Protein AF-A0A7C3PRB1-F1 (afdb_monomer_lite)

Structure (mmCIF, N/CA/C/O backbone):
data_AF-A0A7C3PRB1-F1
#
_entry.id   AF-A0A7C3PRB1-F1
#
loop_
_atom_site.group_PDB
_atom_site.id
_atom_site.type_symbol
_atom_site.label_atom_id
_atom_site.label_alt_id
_atom_site.label_comp_id
_atom_site.label_asym_id
_atom_site.label_entity_id
_atom_site.label_seq_id
_atom_site.pdbx_PDB_ins_code
_atom_site.Cartn_x
_atom_site.Cartn_y
_atom_site.Cartn_z
_atom_site.occupancy
_atom_site.B_iso_or_equiv
_atom_site.auth_seq_id
_atom_site.auth_comp_id
_atom_site.auth_asym_id
_atom_site.auth_atom_id
_atom_site.pdbx_PDB_model_num
ATOM 1 N N . MET A 1 1 ? -50.066 14.441 21.566 1.00 40.28 1 MET A N 1
ATOM 2 C CA . MET A 1 1 ? -48.991 13.616 20.965 1.00 40.28 1 MET A CA 1
ATOM 3 C C . MET A 1 1 ? -48.566 14.248 19.639 1.00 40.28 1 MET A C 1
ATOM 5 O O . MET A 1 1 ? -49.295 14.124 18.665 1.00 40.28 1 MET A O 1
ATOM 9 N N . LYS A 1 2 ? -47.455 14.999 19.592 1.00 39.69 2 LYS A N 1
ATOM 10 C CA . LYS A 1 2 ? -46.938 15.568 18.332 1.00 39.69 2 LYS A CA 1
ATOM 11 C C . LYS A 1 2 ? -46.084 14.508 17.627 1.00 39.69 2 LYS A C 1
ATOM 13 O O . LYS A 1 2 ? -45.037 14.131 18.141 1.00 39.69 2 LYS A O 1
ATOM 18 N N . ARG A 1 3 ? -46.553 14.004 16.481 1.00 45.12 3 ARG A N 1
ATOM 19 C CA . ARG A 1 3 ? -45.755 13.171 15.570 1.00 45.12 3 ARG A CA 1
ATOM 20 C C . ARG A 1 3 ? -44.799 14.097 14.816 1.00 45.12 3 ARG A C 1
ATOM 22 O O . ARG A 1 3 ? -45.240 14.855 13.959 1.00 45.12 3 ARG A O 1
ATOM 29 N N . TYR A 1 4 ? -43.516 14.070 15.161 1.00 46.97 4 TYR A N 1
ATOM 30 C CA . TYR A 1 4 ? -42.488 14.751 14.378 1.00 46.97 4 TYR A CA 1
ATOM 31 C C . TYR A 1 4 ? -42.279 13.965 13.077 1.00 46.97 4 TYR A C 1
ATOM 33 O O . TYR A 1 4 ? -41.647 12.911 13.086 1.00 46.97 4 TYR A O 1
ATOM 41 N N . LEU A 1 5 ? -42.852 14.442 11.966 1.00 49.31 5 LEU A N 1
ATOM 42 C CA . LEU A 1 5 ? -42.431 13.993 10.640 1.00 49.31 5 LEU A CA 1
ATOM 43 C C . LEU A 1 5 ? -41.009 14.512 10.410 1.00 49.31 5 LEU A C 1
ATOM 45 O O . LEU A 1 5 ? -40.784 15.722 10.387 1.00 49.31 5 LEU A O 1
ATOM 49 N N . LEU A 1 6 ? -40.055 13.596 10.248 1.00 50.78 6 LEU A N 1
ATOM 50 C CA . LEU A 1 6 ? -38.729 13.936 9.745 1.00 50.78 6 LEU A CA 1
ATOM 51 C C . LEU A 1 6 ? -38.877 14.595 8.362 1.00 50.78 6 LEU A C 1
ATOM 53 O O . LEU A 1 6 ? -39.579 14.045 7.509 1.00 50.78 6 LEU A O 1
ATOM 57 N N . PRO A 1 7 ? -38.248 15.760 8.122 1.00 61.69 7 PRO A N 1
ATOM 58 C CA . PRO A 1 7 ? -38.389 16.460 6.855 1.00 61.69 7 PRO A CA 1
ATOM 59 C C . PRO A 1 7 ? -37.840 15.596 5.703 1.00 61.69 7 PRO A C 1
ATOM 61 O O . PRO A 1 7 ? -36.823 14.919 5.873 1.00 61.69 7 PRO A O 1
ATOM 64 N N . PRO A 1 8 ? -38.476 15.619 4.518 1.00 59.56 8 PRO A N 1
ATOM 65 C CA . PRO A 1 8 ? -38.170 14.712 3.404 1.00 59.56 8 PRO A CA 1
ATOM 66 C C . PRO A 1 8 ? -36.710 14.784 2.930 1.00 59.56 8 PRO A C 1
ATOM 68 O O . PRO A 1 8 ? -36.159 13.788 2.467 1.00 59.56 8 PRO A O 1
ATOM 71 N N . LEU A 1 9 ? -36.045 15.926 3.129 1.00 50.38 9 LEU A N 1
ATOM 72 C CA . LEU A 1 9 ? -34.623 16.113 2.831 1.00 50.38 9 LEU A CA 1
ATOM 73 C C . LEU A 1 9 ? -33.708 15.272 3.743 1.00 50.38 9 LEU A C 1
ATOM 75 O O . LEU A 1 9 ? -32.716 14.712 3.290 1.00 50.38 9 LEU A O 1
ATOM 79 N N . LEU A 1 10 ? -34.072 15.135 5.021 1.00 46.84 10 LEU A N 1
ATOM 80 C CA . LEU A 1 10 ? -33.356 14.307 5.997 1.00 46.84 10 LEU A CA 1
ATOM 81 C C . LEU A 1 10 ? -33.525 12.818 5.671 1.00 46.84 10 LEU A C 1
ATOM 83 O O . LEU A 1 10 ? -32.562 12.060 5.756 1.00 46.84 10 LEU A O 1
ATOM 87 N N . LEU A 1 11 ? -34.718 12.417 5.218 1.00 50.91 11 LEU A N 1
ATOM 88 C CA . LEU A 1 11 ? -34.980 11.058 4.741 1.00 50.91 11 LEU A CA 1
ATOM 89 C C . LEU A 1 11 ? -34.159 10.723 3.485 1.00 50.91 11 LEU A C 1
ATOM 91 O O . LEU A 1 11 ? -33.555 9.656 3.423 1.00 50.91 11 LEU A O 1
ATOM 95 N N . ALA A 1 12 ? -34.091 11.640 2.514 1.00 42.44 12 ALA A N 1
ATOM 96 C CA . ALA A 1 12 ? -33.312 11.457 1.289 1.00 42.44 12 ALA A CA 1
ATOM 97 C C . ALA A 1 12 ? -31.801 11.357 1.567 1.00 42.44 12 ALA A C 1
ATOM 99 O O . ALA A 1 12 ? -31.132 10.476 1.027 1.00 42.44 12 ALA A O 1
ATOM 100 N N . CYS A 1 13 ? -31.270 12.197 2.463 1.00 41.34 13 CYS A N 1
ATOM 101 C CA . CYS A 1 13 ? -29.871 12.128 2.891 1.00 41.34 13 CYS A CA 1
ATOM 102 C C . CYS A 1 13 ? -29.546 10.812 3.613 1.00 41.34 13 CYS A C 1
ATOM 104 O O . CYS A 1 13 ? -28.516 10.201 3.330 1.00 41.34 13 CYS A O 1
ATOM 106 N N . LEU A 1 14 ? -30.424 10.344 4.506 1.00 47.19 14 LEU A N 1
ATOM 107 C CA . LEU A 1 14 ? -30.261 9.056 5.190 1.00 47.19 14 LEU A CA 1
ATOM 108 C C . LEU A 1 14 ? -30.323 7.878 4.209 1.00 47.19 14 LEU A C 1
ATOM 110 O O . LEU A 1 14 ? -29.549 6.932 4.339 1.00 47.19 14 LEU A O 1
ATOM 114 N N . TYR A 1 15 ? -31.193 7.952 3.201 1.00 46.62 15 TYR A N 1
ATOM 115 C CA . TYR A 1 15 ? -31.330 6.916 2.179 1.00 46.62 15 TYR A CA 1
ATOM 116 C C . TYR A 1 15 ? -30.103 6.848 1.257 1.00 46.62 15 TYR A C 1
ATOM 118 O O . TYR A 1 15 ? -29.556 5.769 1.035 1.00 46.62 15 TYR A O 1
ATOM 126 N N . ALA A 1 16 ? -29.602 7.996 0.792 1.00 51.28 16 ALA A N 1
ATOM 127 C CA . ALA A 1 16 ? -28.380 8.073 -0.010 1.00 51.28 16 ALA A CA 1
ATOM 128 C C . ALA A 1 16 ? -27.135 7.631 0.782 1.00 51.28 16 ALA A C 1
ATOM 130 O O . ALA A 1 16 ? -26.272 6.929 0.251 1.00 51.28 16 ALA A O 1
ATOM 131 N N . TYR A 1 17 ? -27.054 7.996 2.068 1.00 55.59 17 TYR A N 1
ATOM 132 C CA . TYR A 1 17 ? -26.003 7.516 2.964 1.00 55.59 17 TYR A CA 1
ATOM 133 C C . TYR A 1 17 ? -26.077 5.993 3.141 1.00 55.59 17 TYR A C 1
ATOM 135 O O . TYR A 1 17 ? -25.052 5.329 2.997 1.00 55.59 17 TYR A O 1
ATOM 143 N N . SER A 1 18 ? -27.280 5.437 3.343 1.00 57.75 18 SER A N 1
ATOM 144 C CA . SER A 1 18 ? -27.504 3.989 3.457 1.00 57.75 18 SER A CA 1
ATOM 145 C C . SER A 1 18 ? -27.070 3.236 2.198 1.00 57.75 18 SER A C 1
ATOM 147 O O . SER A 1 18 ? -26.293 2.292 2.298 1.00 57.75 18 SER A O 1
ATOM 149 N N . GLN A 1 19 ? -27.477 3.683 1.004 1.00 57.31 19 GLN A N 1
ATOM 150 C CA . GLN A 1 19 ? -27.083 3.034 -0.256 1.00 57.31 19 GLN A CA 1
ATOM 151 C C . GLN A 1 19 ? -25.563 3.030 -0.459 1.00 57.31 19 GLN A C 1
ATOM 153 O O . GLN A 1 19 ? -24.977 2.034 -0.891 1.00 57.31 19 GLN A O 1
ATOM 158 N N . LYS A 1 20 ? -24.899 4.136 -0.106 1.00 75.31 20 LYS A N 1
ATOM 159 C CA . LYS A 1 20 ? -23.439 4.232 -0.158 1.00 75.31 20 LYS A CA 1
ATOM 160 C C . LYS A 1 20 ? -22.778 3.280 0.840 1.00 75.31 20 LYS A C 1
ATOM 162 O O . LYS A 1 20 ? -21.789 2.640 0.489 1.00 75.31 20 LYS A O 1
ATOM 167 N N . THR A 1 21 ? -23.305 3.163 2.061 1.00 78.38 21 THR A N 1
ATOM 168 C CA . THR A 1 21 ? -22.784 2.209 3.049 1.00 78.38 21 THR A CA 1
ATOM 169 C C . THR A 1 21 ? -23.017 0.764 2.633 1.00 78.38 21 THR A C 1
ATOM 171 O O . THR A 1 21 ? -22.104 -0.039 2.777 1.00 78.38 21 THR A O 1
ATOM 174 N N . ASP A 1 22 ? -24.164 0.439 2.040 1.00 82.62 22 ASP A N 1
ATOM 175 C CA . ASP A 1 22 ? -24.470 -0.916 1.575 1.00 82.62 22 ASP A CA 1
ATOM 176 C C . ASP A 1 22 ? -23.509 -1.336 0.449 1.00 82.62 22 ASP A C 1
ATOM 178 O O . ASP A 1 22 ? -22.968 -2.443 0.459 1.00 82.62 22 ASP A O 1
ATOM 182 N N . SER A 1 23 ? -23.187 -0.411 -0.465 1.00 87.31 23 SER A N 1
ATOM 183 C CA . SER A 1 23 ? -22.157 -0.616 -1.492 1.00 87.31 23 SER A CA 1
ATOM 184 C C . SER A 1 23 ? -20.758 -0.827 -0.896 1.00 87.31 23 SER A C 1
ATOM 186 O O . SER A 1 23 ? -20.009 -1.689 -1.364 1.00 87.31 23 SER A O 1
ATOM 188 N N . LEU A 1 24 ? -20.399 -0.084 0.158 1.00 87.12 24 LEU A N 1
ATOM 189 C CA . LEU A 1 24 ? -19.118 -0.254 0.852 1.00 87.12 24 LEU A CA 1
ATOM 190 C C . LEU A 1 24 ? -19.042 -1.595 1.583 1.00 87.12 24 LEU A C 1
ATOM 192 O O . LEU A 1 24 ? -18.039 -2.291 1.439 1.00 87.12 24 LEU A O 1
ATOM 196 N N . ILE A 1 25 ? -20.091 -1.977 2.313 1.00 92.06 25 ILE A N 1
ATOM 197 C CA . ILE A 1 25 ? -20.176 -3.274 2.993 1.00 92.06 25 ILE A CA 1
ATOM 198 C C . ILE A 1 25 ? -19.978 -4.388 1.969 1.00 92.06 25 ILE A C 1
ATOM 200 O O . ILE A 1 25 ? -19.060 -5.186 2.123 1.00 92.06 25 ILE A O 1
ATOM 204 N N . ALA A 1 26 ? -20.744 -4.388 0.873 1.00 91.94 26 ALA A N 1
ATOM 205 C CA . ALA A 1 26 ? -20.615 -5.397 -0.176 1.00 91.94 26 ALA A CA 1
ATOM 206 C C . ALA A 1 26 ? -19.194 -5.445 -0.767 1.00 91.94 26 ALA A C 1
ATOM 208 O O . ALA A 1 26 ? -18.594 -6.516 -0.875 1.00 91.94 26 ALA A O 1
ATOM 209 N N . HIS A 1 27 ? -18.616 -4.286 -1.099 1.00 92.12 27 HIS A N 1
ATOM 210 C CA . HIS A 1 27 ? -17.262 -4.202 -1.650 1.00 92.12 27 HIS A CA 1
ATOM 211 C C . HIS A 1 27 ? -16.200 -4.779 -0.704 1.00 92.12 27 HIS A C 1
ATOM 213 O O . HIS A 1 27 ? -15.299 -5.501 -1.142 1.00 92.12 27 HIS A O 1
ATOM 219 N N . TYR A 1 28 ? -16.269 -4.439 0.584 1.00 91.38 28 TYR A N 1
ATOM 220 C CA . TYR A 1 28 ? -15.275 -4.864 1.563 1.00 91.38 28 TYR A CA 1
ATOM 221 C C . TYR A 1 28 ? -15.485 -6.301 2.038 1.00 91.38 28 TYR A C 1
ATOM 223 O O . TYR A 1 28 ? -14.487 -6.987 2.250 1.00 91.38 28 TYR A O 1
ATOM 231 N N . SER A 1 29 ? -16.722 -6.795 2.090 1.00 93.06 29 SER A N 1
ATOM 232 C CA . SER A 1 29 ? -17.014 -8.212 2.333 1.00 93.06 29 SER A CA 1
ATOM 233 C C . SER A 1 29 ? -16.429 -9.101 1.236 1.00 93.06 29 SER A C 1
ATOM 235 O O . SER A 1 29 ? -15.700 -10.038 1.549 1.00 93.06 29 SER A O 1
ATOM 237 N N . LEU A 1 30 ? -16.604 -8.742 -0.044 1.00 93.50 30 LEU A N 1
ATOM 238 C CA . LEU A 1 30 ? -15.998 -9.477 -1.166 1.00 93.50 30 LEU A CA 1
ATOM 239 C C . LEU A 1 30 ? -14.463 -9.497 -1.100 1.00 93.50 30 LEU A C 1
ATOM 241 O O . LEU A 1 30 ? -13.816 -10.495 -1.421 1.00 93.50 30 LEU A O 1
ATOM 245 N N . LYS A 1 31 ? -13.844 -8.386 -0.684 1.00 91.50 31 LYS A N 1
ATOM 246 C CA . LYS A 1 31 ? -12.389 -8.333 -0.487 1.00 91.50 31 LYS A CA 1
ATOM 247 C C . LYS A 1 31 ? -11.938 -9.174 0.701 1.00 91.50 31 LYS A C 1
ATOM 249 O O . LYS A 1 31 ? -10.909 -9.837 0.589 1.00 91.50 31 LYS A O 1
ATOM 254 N N . ALA A 1 32 ? -12.677 -9.147 1.807 1.00 91.88 32 ALA A N 1
ATOM 255 C CA . ALA A 1 32 ? -12.386 -9.980 2.963 1.00 91.88 32 ALA A CA 1
ATOM 256 C C . ALA A 1 32 ? -12.451 -11.462 2.574 1.00 91.88 32 ALA A C 1
ATOM 258 O O . ALA A 1 32 ? -11.482 -12.175 2.804 1.00 91.88 32 ALA A O 1
ATOM 259 N N . GLU A 1 33 ? -13.501 -11.894 1.877 1.00 92.75 33 GLU A N 1
ATOM 260 C CA . GLU A 1 33 ? -13.627 -13.261 1.353 1.00 92.75 33 GLU A CA 1
ATOM 261 C C . GLU A 1 33 ? -12.453 -13.662 0.458 1.00 92.75 33 GLU A C 1
ATOM 263 O O . GLU A 1 33 ? -11.858 -14.723 0.623 1.00 92.75 33 GLU A O 1
ATOM 268 N N . LYS A 1 34 ? -12.061 -12.790 -0.474 1.00 93.62 34 LYS A N 1
ATOM 269 C CA . LYS A 1 34 ? -10.981 -13.096 -1.416 1.00 93.62 34 LYS A CA 1
ATOM 270 C C . LYS A 1 34 ? -9.603 -13.170 -0.746 1.00 93.62 34 LYS A C 1
ATOM 272 O O . LYS A 1 34 ? -8.791 -14.046 -1.070 1.00 93.62 34 LYS A O 1
ATOM 277 N N . TYR A 1 35 ? -9.303 -12.225 0.144 1.00 90.88 35 TYR A N 1
ATOM 278 C CA . TYR A 1 35 ? -7.934 -11.977 0.604 1.00 90.88 35 TYR A CA 1
ATOM 279 C C . TYR A 1 35 ? -7.682 -12.339 2.071 1.00 90.88 35 TYR A C 1
ATOM 281 O O . TYR A 1 35 ? -6.579 -12.783 2.374 1.00 90.88 35 TYR A O 1
ATOM 289 N N . LEU A 1 36 ? -8.670 -12.181 2.955 1.00 88.81 36 LEU A N 1
ATOM 290 C CA . LEU A 1 36 ? -8.518 -12.343 4.406 1.00 88.81 36 LEU A CA 1
ATOM 291 C C . LEU A 1 36 ? -9.063 -13.687 4.913 1.00 88.81 36 LEU A C 1
ATOM 293 O O . LEU A 1 36 ? -8.401 -14.371 5.688 1.00 88.81 36 LEU A O 1
ATOM 297 N N . VAL A 1 37 ? -10.254 -14.084 4.467 1.00 93.12 37 VAL A N 1
ATOM 298 C CA . VAL A 1 37 ? -10.952 -15.284 4.937 1.00 93.12 37 VAL A CA 1
ATOM 299 C C . VAL A 1 37 ? -10.412 -16.501 4.192 1.00 93.12 37 VAL A C 1
ATOM 301 O O . VAL A 1 37 ? -10.815 -16.806 3.073 1.00 93.12 37 VAL A O 1
ATOM 304 N N . LYS A 1 38 ? -9.459 -17.197 4.814 1.00 91.38 38 LYS A N 1
ATOM 305 C CA . LYS A 1 38 ? -8.978 -18.511 4.348 1.00 91.38 38 LYS A CA 1
ATOM 306 C C . LYS A 1 38 ? -9.662 -19.677 5.057 1.00 91.38 38 LYS A C 1
ATOM 308 O O . LYS A 1 38 ? -9.660 -20.783 4.533 1.00 91.38 38 LYS A O 1
ATOM 313 N N . ASP A 1 39 ? -10.281 -19.397 6.201 1.00 94.56 39 ASP A N 1
ATOM 314 C CA . ASP A 1 39 ? -11.080 -20.325 6.992 1.00 94.56 39 ASP A CA 1
ATOM 315 C C . ASP A 1 39 ? -12.311 -19.597 7.557 1.00 94.56 39 ASP A C 1
ATOM 317 O O . ASP A 1 39 ? -12.268 -18.385 7.789 1.00 94.56 39 ASP A O 1
ATOM 321 N N . LYS A 1 40 ? -13.414 -20.321 7.787 1.00 92.12 40 LYS A N 1
ATOM 322 C CA . LYS A 1 40 ? -14.663 -19.731 8.296 1.00 92.12 40 LYS A CA 1
ATOM 323 C C . LYS A 1 40 ? -14.521 -19.153 9.708 1.00 92.12 40 LYS A C 1
ATOM 325 O O . LYS A 1 40 ? -15.203 -18.181 10.014 1.00 92.12 40 LYS A O 1
ATOM 330 N N . SER A 1 41 ? -13.622 -19.686 10.533 1.00 92.88 41 SER A N 1
ATOM 331 C CA . SER A 1 41 ? -13.341 -19.165 11.880 1.00 92.88 41 SER A CA 1
ATOM 332 C C . SER A 1 41 ? -12.829 -17.722 11.879 1.00 92.88 41 SER A C 1
ATOM 334 O O . SER A 1 41 ? -12.992 -17.009 12.863 1.00 92.88 41 SER A O 1
ATOM 336 N N . VAL A 1 42 ? -12.273 -17.232 10.762 1.00 91.81 42 VAL A N 1
ATOM 337 C CA . VAL A 1 42 ? -11.798 -15.843 10.653 1.00 91.81 42 VAL A CA 1
ATOM 338 C C . VAL A 1 42 ? -12.949 -14.844 10.825 1.00 91.81 42 VAL A C 1
ATOM 340 O O . VAL A 1 42 ? -12.734 -13.755 11.358 1.00 91.81 42 VAL A O 1
ATOM 343 N N . TYR A 1 43 ? -14.184 -15.210 10.460 1.00 94.12 43 TYR A N 1
ATOM 344 C CA . TYR A 1 43 ? -15.353 -14.357 10.694 1.00 94.12 43 TYR A CA 1
ATOM 345 C C . TYR A 1 43 ? -15.609 -14.086 12.178 1.00 94.12 43 TYR A C 1
ATOM 347 O O . TYR A 1 43 ? -16.258 -13.093 12.492 1.00 94.12 43 TYR A O 1
ATOM 355 N N . ASP A 1 44 ? -15.074 -14.878 13.106 1.00 95.00 44 ASP A N 1
ATOM 356 C CA . ASP A 1 44 ? -15.235 -14.633 14.542 1.00 95.00 44 ASP A CA 1
ATOM 357 C C . ASP A 1 44 ? -14.372 -13.465 15.054 1.00 95.00 44 ASP A C 1
ATOM 359 O O . ASP A 1 44 ? -14.554 -13.005 16.182 1.00 95.00 44 ASP A O 1
ATOM 363 N N . TYR A 1 45 ? -13.479 -12.934 14.214 1.00 92.75 45 TYR A N 1
ATOM 364 C CA . TYR A 1 45 ? -12.502 -11.903 14.576 1.00 92.75 45 TYR A CA 1
ATOM 365 C C . TYR A 1 45 ? -12.751 -10.547 13.916 1.00 92.75 45 TYR A C 1
ATOM 367 O O . TYR A 1 45 ? -12.061 -9.579 14.228 1.00 92.75 45 TYR A O 1
ATOM 375 N N . PHE A 1 46 ? -13.734 -10.420 13.024 1.00 93.88 46 PHE A N 1
ATOM 376 C CA . PHE A 1 46 ? -14.065 -9.128 12.425 1.00 93.88 46 PHE A CA 1
ATOM 377 C C . PHE A 1 46 ? -15.553 -8.996 12.103 1.00 93.88 46 PHE A C 1
ATOM 379 O O . PHE A 1 46 ? -16.286 -9.982 12.039 1.00 93.88 46 PHE A O 1
ATOM 386 N N . ASP A 1 47 ? -16.008 -7.763 11.920 1.00 93.50 47 ASP A N 1
ATOM 387 C CA . ASP A 1 47 ? -17.347 -7.444 11.431 1.00 93.50 47 ASP A CA 1
ATOM 388 C C . ASP A 1 47 ? -17.280 -6.302 10.413 1.00 93.50 47 ASP A C 1
ATOM 390 O O . ASP A 1 47 ? -16.483 -5.372 10.559 1.00 93.50 47 ASP A O 1
ATOM 394 N N . ILE A 1 48 ? -18.106 -6.380 9.370 1.00 93.44 48 ILE A N 1
ATOM 395 C CA . ILE A 1 48 ? -18.247 -5.335 8.351 1.00 93.44 48 ILE A CA 1
ATOM 396 C C . ILE A 1 48 ? -19.712 -4.916 8.348 1.00 93.44 48 ILE A C 1
ATOM 398 O O . ILE A 1 48 ? -20.559 -5.554 7.727 1.00 93.44 48 ILE A O 1
ATOM 402 N N . GLY A 1 49 ? -20.001 -3.832 9.062 1.00 88.50 49 GLY A N 1
ATOM 403 C CA . GLY A 1 49 ? -21.361 -3.397 9.345 1.00 88.50 49 GLY A CA 1
ATOM 404 C C . GLY A 1 49 ? -21.665 -1.985 8.858 1.00 88.50 49 GLY A C 1
ATOM 405 O O . GLY A 1 49 ? -20.852 -1.299 8.238 1.00 88.50 49 GLY A O 1
ATOM 406 N N . LYS A 1 50 ? -22.862 -1.498 9.199 1.00 86.19 50 LYS A N 1
ATOM 407 C CA . LYS A 1 50 ? -23.357 -0.170 8.785 1.00 86.19 50 LYS A CA 1
ATOM 408 C C . LYS A 1 50 ? -22.479 0.994 9.225 1.00 86.19 50 LYS A C 1
ATOM 410 O O . LYS A 1 50 ? -22.447 2.016 8.551 1.00 86.19 50 LYS A O 1
ATOM 415 N N . LEU A 1 51 ? -21.769 0.847 10.340 1.00 80.31 51 LEU A N 1
ATOM 416 C CA . LEU A 1 51 ? -20.930 1.913 10.883 1.00 80.31 51 LEU A CA 1
ATOM 417 C C . LEU A 1 51 ? -19.476 1.842 10.398 1.00 80.31 51 LEU A C 1
ATOM 419 O O . LEU A 1 51 ? -18.778 2.855 10.452 1.00 80.31 51 LEU A O 1
ATOM 423 N N . GLY A 1 52 ? -19.006 0.680 9.937 1.00 84.56 52 GLY A N 1
ATOM 424 C CA . GLY A 1 52 ? -17.606 0.487 9.576 1.00 84.56 52 GLY A CA 1
ATOM 425 C C . GLY A 1 52 ? -17.130 -0.958 9.674 1.00 84.56 52 GLY A C 1
ATOM 426 O O . GLY A 1 52 ? -17.927 -1.890 9.761 1.00 84.56 52 GLY A O 1
ATOM 427 N N . ILE A 1 53 ? -15.808 -1.111 9.707 1.00 88.75 53 ILE A N 1
ATOM 428 C CA . ILE A 1 53 ? -15.106 -2.384 9.882 1.00 88.75 53 ILE A CA 1
ATOM 429 C C . ILE A 1 53 ? -14.581 -2.459 11.314 1.00 88.75 53 ILE A C 1
ATOM 431 O O . ILE A 1 53 ? -13.863 -1.560 11.755 1.00 88.75 53 ILE A O 1
ATOM 435 N N . ARG A 1 54 ? -14.911 -3.529 12.031 1.00 87.94 54 ARG A N 1
ATOM 436 C CA . ARG A 1 54 ? -14.410 -3.822 13.379 1.00 87.94 54 ARG A CA 1
ATOM 437 C C . ARG A 1 54 ? -13.522 -5.049 13.345 1.00 87.94 54 ARG A C 1
ATOM 439 O O . ARG A 1 54 ? -13.826 -5.995 12.626 1.00 87.94 54 ARG A O 1
ATOM 446 N N . MET A 1 55 ? -12.463 -5.037 14.140 1.00 85.62 55 MET A N 1
ATOM 447 C CA . MET A 1 55 ? -11.642 -6.211 14.420 1.00 85.62 55 MET A CA 1
ATOM 448 C C . MET A 1 55 ? -11.630 -6.467 15.922 1.00 85.62 55 MET A C 1
ATOM 450 O O . MET A 1 55 ? -11.717 -5.534 16.727 1.00 85.62 55 MET A O 1
ATOM 454 N N . TYR A 1 56 ? -11.557 -7.738 16.286 1.00 86.19 56 TYR A N 1
ATOM 455 C CA . TYR A 1 56 ? -11.658 -8.222 17.650 1.00 86.19 56 TYR A CA 1
ATOM 456 C C . TYR A 1 56 ? -10.474 -9.136 17.943 1.00 86.19 56 TYR A C 1
ATOM 458 O O . TYR A 1 56 ? -10.187 -10.046 17.171 1.00 86.19 56 TYR A O 1
ATOM 466 N N . ALA A 1 57 ? -9.867 -8.964 19.117 1.00 83.94 57 ALA A N 1
ATOM 467 C CA . ALA A 1 57 ? -8.750 -9.798 19.559 1.00 83.94 57 ALA A CA 1
ATOM 468 C C . ALA A 1 57 ? -9.137 -11.280 19.754 1.00 83.94 57 ALA A C 1
ATOM 470 O O . ALA A 1 57 ? -8.281 -12.162 19.781 1.00 83.94 57 ALA A O 1
ATOM 471 N N . SER A 1 58 ? -10.430 -11.568 19.956 1.00 89.50 58 SER A N 1
ATOM 472 C CA . SER A 1 58 ? -10.949 -12.926 20.140 1.00 89.50 58 SER A CA 1
ATOM 473 C C . SER A 1 58 ? -12.454 -13.025 19.843 1.00 89.50 58 SER A C 1
ATOM 475 O O . SER A 1 58 ? -13.159 -12.012 19.938 1.00 89.50 58 SER A O 1
ATOM 477 N N . PRO A 1 59 ? -12.988 -14.241 19.612 1.00 93.69 59 PRO A N 1
ATOM 478 C CA . PRO A 1 59 ? -14.430 -14.471 19.476 1.00 93.69 59 PRO A CA 1
ATOM 479 C C . PRO A 1 59 ? -15.224 -14.019 20.712 1.00 93.69 59 PRO A C 1
ATOM 481 O O . PRO A 1 59 ? -16.319 -13.468 20.602 1.00 93.69 59 PRO A O 1
ATOM 484 N N . ALA A 1 60 ? -14.648 -14.177 21.909 1.00 92.81 60 ALA A N 1
ATOM 485 C CA . ALA A 1 60 ? -15.257 -13.715 23.156 1.00 92.81 60 ALA A CA 1
ATOM 486 C C . ALA A 1 60 ? -15.346 -12.180 23.233 1.00 92.81 60 ALA A C 1
ATOM 488 O O . ALA A 1 60 ? -16.315 -11.646 23.777 1.00 92.81 60 ALA A O 1
ATOM 489 N N . ALA A 1 61 ? -14.360 -11.465 22.681 1.00 83.38 61 ALA A N 1
ATOM 490 C CA . ALA A 1 61 ? -14.402 -10.008 22.567 1.00 83.38 61 ALA A CA 1
ATOM 491 C C . ALA A 1 61 ? -15.467 -9.561 21.554 1.00 83.38 61 ALA A C 1
ATOM 493 O O . ALA A 1 61 ? -16.204 -8.614 21.832 1.00 83.38 61 ALA A O 1
ATOM 494 N N . LYS A 1 62 ? -15.620 -10.289 20.439 1.00 90.56 62 LYS A N 1
ATOM 495 C CA . LYS A 1 62 ? -16.686 -10.056 19.455 1.00 90.56 62 LYS A CA 1
ATOM 496 C C . LYS A 1 62 ? -18.080 -10.241 20.048 1.00 90.56 62 LYS A C 1
ATOM 498 O O . LYS A 1 62 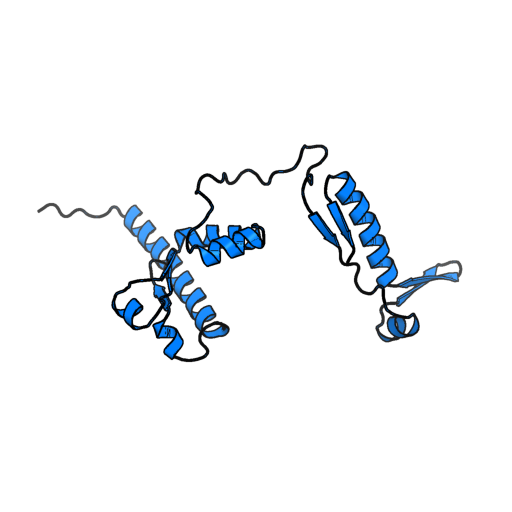? -18.935 -9.383 19.853 1.00 90.56 62 LYS A O 1
ATOM 503 N N . ALA A 1 63 ? -18.296 -11.291 20.839 1.00 92.44 63 ALA A N 1
ATOM 504 C CA . ALA A 1 63 ? -19.573 -11.527 21.520 1.00 92.44 63 ALA A CA 1
ATOM 505 C C . ALA A 1 63 ? -19.980 -10.381 22.470 1.00 92.44 63 ALA A C 1
ATOM 507 O O . ALA A 1 63 ? -21.163 -10.189 22.735 1.00 92.44 63 ALA A O 1
ATOM 508 N N . LYS A 1 64 ? -19.006 -9.606 22.966 1.00 90.12 64 LYS A N 1
ATOM 509 C CA . LYS A 1 64 ? -19.209 -8.430 23.828 1.00 90.12 64 LYS A CA 1
ATOM 510 C C . LYS A 1 64 ? -19.163 -7.095 23.064 1.00 90.12 64 LYS A C 1
ATOM 512 O O . LYS A 1 64 ? -19.169 -6.048 23.700 1.00 90.12 64 LYS A O 1
ATOM 517 N N . ASP A 1 65 ? -19.054 -7.133 21.733 1.00 83.62 65 ASP A N 1
ATOM 518 C CA . ASP A 1 65 ? -18.778 -5.994 20.838 1.00 83.62 65 ASP A CA 1
ATOM 519 C C . ASP A 1 65 ? -17.585 -5.119 21.281 1.00 83.62 65 ASP A C 1
ATOM 521 O O . ASP A 1 65 ? -17.526 -3.914 21.043 1.00 83.62 65 ASP A O 1
ATOM 525 N N . SER A 1 66 ? -16.598 -5.741 21.928 1.00 83.06 66 SER A N 1
ATOM 526 C CA . SER A 1 66 ? -15.394 -5.080 22.428 1.00 83.06 66 SER A CA 1
ATOM 527 C C . SER A 1 66 ? -14.300 -5.109 21.362 1.00 83.06 66 SER A C 1
ATOM 529 O O . SER A 1 66 ? -13.359 -5.900 21.445 1.00 83.06 66 SER A O 1
ATOM 531 N N . ALA A 1 67 ? -14.445 -4.277 20.332 1.00 78.25 67 ALA A N 1
ATOM 532 C CA . ALA A 1 67 ? -13.489 -4.205 19.230 1.00 78.25 67 ALA A CA 1
ATOM 533 C C . ALA A 1 67 ? -12.128 -3.647 19.686 1.00 78.25 67 ALA A C 1
ATOM 535 O O . ALA A 1 67 ? -12.067 -2.610 20.346 1.00 78.25 67 ALA A O 1
ATOM 536 N N . GLU A 1 68 ? -11.036 -4.306 19.293 1.00 74.94 68 GLU A N 1
ATOM 537 C CA . GLU A 1 68 ? -9.675 -3.773 19.480 1.00 74.94 68 GLU A CA 1
ATOM 538 C C . GLU A 1 68 ? -9.366 -2.672 18.460 1.00 74.94 68 GLU A C 1
ATOM 540 O O . GLU A 1 68 ? -8.582 -1.761 18.719 1.00 74.94 68 GLU A O 1
ATOM 545 N N . PHE A 1 69 ? -10.028 -2.735 17.305 1.00 79.38 69 PHE A N 1
ATOM 546 C CA . PHE A 1 69 ? -9.876 -1.773 16.232 1.00 79.38 69 PHE A CA 1
ATOM 547 C C . PHE A 1 69 ? -11.219 -1.507 15.563 1.00 79.38 69 PHE A C 1
ATOM 549 O O . PHE A 1 69 ? -11.970 -2.433 15.249 1.00 79.38 69 PHE A O 1
ATOM 556 N N . PHE A 1 70 ? -11.515 -0.232 15.311 1.00 83.12 70 PHE A N 1
ATOM 557 C CA . PHE A 1 70 ? -12.741 0.177 14.638 1.00 83.12 70 PHE A CA 1
ATOM 558 C C . PHE A 1 70 ? -12.478 1.272 13.602 1.00 83.12 70 PHE A C 1
ATOM 560 O O . PHE A 1 70 ? -12.140 2.411 13.925 1.00 83.12 70 PHE A O 1
ATOM 567 N N . MET A 1 71 ? -12.692 0.924 12.336 1.00 81.06 71 MET A N 1
ATOM 568 C CA . MET A 1 71 ? -12.593 1.809 11.185 1.00 81.06 71 MET A CA 1
ATOM 569 C C . MET A 1 71 ? -13.987 2.218 10.723 1.00 81.06 71 MET A C 1
ATOM 571 O O . MET A 1 71 ? -14.657 1.469 10.010 1.00 81.06 71 MET A O 1
ATOM 575 N N . LYS A 1 72 ? -14.423 3.425 11.079 1.00 81.81 72 LYS A N 1
ATOM 576 C CA . LYS A 1 72 ? -15.679 3.969 10.557 1.00 81.81 72 LYS A CA 1
ATOM 577 C C . LYS A 1 72 ? -15.587 4.283 9.065 1.00 81.81 72 LYS A C 1
ATOM 579 O O . LYS A 1 72 ? -14.541 4.717 8.581 1.00 81.81 72 LYS A O 1
ATOM 584 N N . TRP A 1 73 ? -16.709 4.179 8.351 1.00 82.00 73 TRP A N 1
ATOM 585 C CA . TRP A 1 73 ? -16.762 4.527 6.924 1.00 82.00 73 TRP A CA 1
ATOM 586 C C . TRP A 1 73 ? -16.349 5.974 6.637 1.00 82.00 73 TRP A C 1
ATOM 588 O O . TRP A 1 73 ? -15.681 6.231 5.637 1.00 82.00 73 TRP A O 1
ATOM 598 N N . GLU A 1 74 ? -16.681 6.904 7.536 1.00 76.88 74 GLU A N 1
ATOM 599 C CA . GLU A 1 74 ? -16.305 8.321 7.436 1.00 76.88 74 GLU A CA 1
ATOM 600 C C . GLU A 1 74 ? -14.785 8.556 7.513 1.00 76.88 74 GLU A C 1
ATOM 602 O O . GLU A 1 74 ? -14.277 9.503 6.919 1.00 76.88 74 GLU A O 1
ATOM 607 N N . HIS A 1 75 ? -14.037 7.656 8.161 1.00 73.62 75 HIS A N 1
ATOM 608 C CA . HIS A 1 75 ? -12.577 7.734 8.285 1.00 73.62 75 HIS A CA 1
ATOM 609 C C . HIS A 1 75 ? -11.835 6.961 7.189 1.00 73.62 75 HIS A C 1
ATOM 611 O O . HIS A 1 75 ? -10.608 7.018 7.104 1.00 73.62 75 HIS A O 1
ATOM 617 N N . LEU A 1 76 ? -12.548 6.227 6.335 1.00 76.88 76 LEU A N 1
ATOM 618 C CA . LEU A 1 76 ? -11.931 5.348 5.347 1.00 76.88 76 LEU A CA 1
ATOM 619 C C . LEU A 1 76 ? -11.140 6.127 4.287 1.00 76.88 76 LEU A C 1
ATOM 621 O O . LEU A 1 76 ? -10.058 5.701 3.887 1.00 76.88 76 LEU A O 1
ATOM 625 N N . SER A 1 77 ? -11.671 7.258 3.818 1.00 71.88 77 SER A N 1
ATOM 626 C CA . SER A 1 77 ? -10.982 8.147 2.870 1.00 71.88 77 SER A CA 1
ATOM 627 C C . SER A 1 77 ? -9.707 8.721 3.481 1.00 71.88 77 SER A C 1
ATOM 629 O O . SER A 1 77 ? -8.657 8.707 2.840 1.00 71.88 77 SER A O 1
ATOM 631 N N . TYR A 1 78 ? -9.798 9.141 4.741 1.00 67.00 78 TYR A N 1
ATOM 632 C CA . TYR A 1 78 ? -8.683 9.642 5.524 1.00 67.00 78 TYR A CA 1
ATOM 633 C C . TYR A 1 78 ? -7.573 8.592 5.654 1.00 67.00 78 TYR A C 1
ATOM 635 O O . TYR A 1 78 ? -6.431 8.830 5.271 1.00 67.00 78 TYR A O 1
ATOM 643 N N . CYS A 1 79 ? -7.928 7.381 6.084 1.00 64.94 79 CYS A N 1
ATOM 644 C CA . CYS A 1 79 ? -6.957 6.308 6.271 1.00 64.94 79 CYS A CA 1
ATOM 645 C C . CYS A 1 79 ? -6.339 5.844 4.952 1.00 64.94 79 CYS A C 1
ATOM 647 O O . CYS A 1 79 ? -5.144 5.563 4.911 1.00 64.94 79 CYS A O 1
ATOM 649 N N . LYS A 1 80 ? -7.108 5.805 3.853 1.00 72.50 80 LYS A N 1
ATOM 650 C CA . LYS A 1 80 ? -6.550 5.543 2.517 1.00 72.50 80 LYS A CA 1
ATOM 651 C C . LYS A 1 80 ? -5.486 6.568 2.164 1.00 72.50 80 LYS A C 1
ATOM 653 O O . LYS A 1 80 ? -4.411 6.172 1.732 1.00 72.50 80 LYS A O 1
ATOM 658 N N . HIS A 1 81 ? -5.772 7.851 2.383 1.00 66.69 81 HIS A N 1
ATOM 659 C CA . HIS A 1 81 ? -4.810 8.907 2.117 1.00 66.69 81 HIS A CA 1
ATOM 660 C C . HIS A 1 81 ? -3.546 8.713 2.963 1.00 66.69 81 HIS A C 1
ATOM 662 O O . HIS A 1 81 ? -2.482 8.507 2.387 1.00 66.69 81 HIS A O 1
ATOM 668 N N . SER A 1 82 ? -3.666 8.622 4.291 1.00 60.09 82 SER A N 1
ATOM 669 C CA . SER A 1 82 ? -2.523 8.464 5.204 1.00 60.09 82 SER A CA 1
ATOM 670 C C . SER A 1 82 ? -1.686 7.208 4.936 1.00 60.09 82 SER A C 1
ATOM 672 O O . SER A 1 82 ? -0.463 7.254 5.029 1.00 60.09 82 SER A O 1
ATOM 674 N N . LEU A 1 83 ? -2.308 6.089 4.549 1.00 63.22 83 LEU A N 1
ATOM 675 C CA . LEU A 1 83 ? -1.586 4.865 4.176 1.00 63.22 83 LEU A CA 1
ATOM 676 C C . LEU A 1 83 ? -0.825 4.996 2.849 1.00 63.22 83 LEU A C 1
ATOM 678 O O . LEU A 1 83 ? 0.140 4.264 2.634 1.00 63.22 83 LEU A O 1
ATOM 682 N N . THR A 1 84 ? -1.258 5.896 1.965 1.00 66.19 84 THR A N 1
ATOM 683 C CA . THR A 1 84 ? -0.620 6.144 0.662 1.00 66.19 84 THR A CA 1
ATOM 684 C C . THR A 1 84 ? 0.380 7.299 0.673 1.00 66.19 84 THR A C 1
ATOM 686 O O . THR A 1 84 ? 1.282 7.298 -0.159 1.00 66.19 84 THR A O 1
ATOM 689 N N . SER A 1 85 ? 0.245 8.262 1.593 1.00 62.28 85 SER A N 1
ATOM 690 C CA . SER A 1 85 ? 1.061 9.484 1.639 1.00 62.28 85 SER A CA 1
ATOM 691 C C . SER A 1 85 ? 2.002 9.588 2.847 1.00 62.28 85 SER A C 1
ATOM 693 O O . SER A 1 85 ? 2.928 10.397 2.808 1.00 62.28 85 SER A O 1
ATOM 695 N N . GLY A 1 86 ? 1.803 8.785 3.899 1.00 62.81 86 GLY A N 1
ATOM 696 C CA . GLY A 1 86 ? 2.656 8.768 5.092 1.00 62.81 86 GLY A CA 1
ATOM 697 C C . GLY A 1 86 ? 3.955 7.977 4.910 1.00 62.81 86 GLY A C 1
ATOM 698 O O . GLY A 1 86 ? 4.044 7.078 4.068 1.00 62.81 86 GLY A O 1
ATOM 699 N N . SER A 1 87 ? 4.967 8.283 5.728 1.00 71.69 87 SER A N 1
ATOM 700 C CA . SER A 1 87 ? 6.201 7.493 5.759 1.00 71.69 87 SER A CA 1
ATOM 701 C C . SER A 1 87 ? 5.939 6.081 6.308 1.00 71.69 87 SER A C 1
ATOM 703 O O . SER A 1 87 ? 4.948 5.836 7.001 1.00 71.69 87 SER A O 1
ATOM 705 N N . THR A 1 88 ? 6.822 5.123 6.013 1.00 69.12 88 THR A N 1
ATOM 706 C CA . THR A 1 88 ? 6.723 3.753 6.555 1.00 69.12 88 THR A CA 1
ATOM 707 C C . THR A 1 88 ? 6.656 3.745 8.086 1.00 69.12 88 THR A C 1
ATOM 709 O O . THR A 1 88 ? 5.907 2.955 8.660 1.00 69.12 88 THR A O 1
ATOM 712 N N . GLU A 1 89 ? 7.375 4.662 8.736 1.00 67.25 89 GLU A N 1
ATOM 713 C CA . GLU A 1 89 ? 7.386 4.834 10.191 1.00 67.25 89 GLU A CA 1
ATOM 714 C C . GLU A 1 89 ? 6.010 5.277 10.714 1.00 67.25 89 GLU A C 1
ATOM 716 O O . GLU A 1 89 ? 5.479 4.692 11.658 1.00 67.25 89 GLU A O 1
ATOM 721 N N . ASP A 1 90 ? 5.374 6.245 10.046 1.00 64.94 90 ASP A N 1
ATOM 722 C CA . ASP A 1 90 ? 4.043 6.745 10.420 1.00 64.94 90 ASP A CA 1
ATOM 723 C C . ASP A 1 90 ? 2.978 5.652 10.294 1.00 64.94 90 ASP A C 1
ATOM 725 O O . ASP A 1 90 ? 2.102 5.507 11.151 1.00 64.94 90 ASP A O 1
ATOM 729 N N . ARG A 1 91 ? 3.083 4.831 9.242 1.00 65.25 91 ARG A N 1
ATOM 730 C CA . ARG A 1 91 ? 2.192 3.687 9.009 1.00 65.25 91 ARG A CA 1
ATOM 731 C C . ARG A 1 91 ? 2.366 2.613 10.083 1.00 65.25 91 ARG A C 1
ATOM 733 O O . ARG A 1 91 ? 1.372 2.052 10.543 1.00 65.25 91 ARG A O 1
ATOM 740 N N . LEU A 1 92 ? 3.605 2.342 10.498 1.00 65.94 92 LEU A N 1
ATOM 741 C CA . LEU A 1 92 ? 3.906 1.381 11.559 1.00 65.94 92 LEU A CA 1
ATOM 742 C C . LEU A 1 92 ? 3.411 1.874 12.923 1.00 65.94 92 LEU A C 1
ATOM 744 O O . LEU A 1 92 ? 2.826 1.102 13.683 1.00 65.94 92 LEU A O 1
ATOM 748 N N . ASN A 1 93 ? 3.595 3.160 13.217 1.00 65.94 93 ASN A N 1
ATOM 749 C CA . ASN A 1 93 ? 3.124 3.773 14.455 1.00 65.94 93 ASN A CA 1
ATOM 750 C C . ASN A 1 93 ? 1.593 3.783 14.538 1.00 65.94 93 ASN A C 1
ATOM 752 O O . ASN A 1 93 ? 1.049 3.468 15.593 1.00 65.94 93 ASN A O 1
ATOM 756 N N . TYR A 1 94 ? 0.901 4.049 13.425 1.00 65.38 94 TYR A N 1
ATOM 757 C CA . TYR A 1 94 ? -0.556 3.926 13.331 1.00 65.38 94 TYR A CA 1
ATOM 758 C C . TYR A 1 94 ? -1.043 2.500 13.616 1.00 65.38 94 TYR A C 1
ATOM 760 O O . TYR A 1 94 ? -1.962 2.303 14.410 1.00 65.38 94 TYR A O 1
ATOM 768 N N . TYR A 1 95 ? -0.409 1.503 12.990 1.00 62.97 95 TYR A N 1
ATOM 769 C CA . TYR A 1 95 ? -0.754 0.098 13.202 1.00 62.97 95 TYR A CA 1
ATOM 770 C C . TYR A 1 95 ? -0.589 -0.312 14.671 1.00 62.97 95 TYR A C 1
ATOM 772 O O . TYR A 1 95 ? -1.469 -0.952 15.235 1.00 62.97 95 TYR A O 1
ATOM 780 N N . LYS A 1 96 ? 0.515 0.095 15.310 1.00 63.53 96 LYS A N 1
ATOM 781 C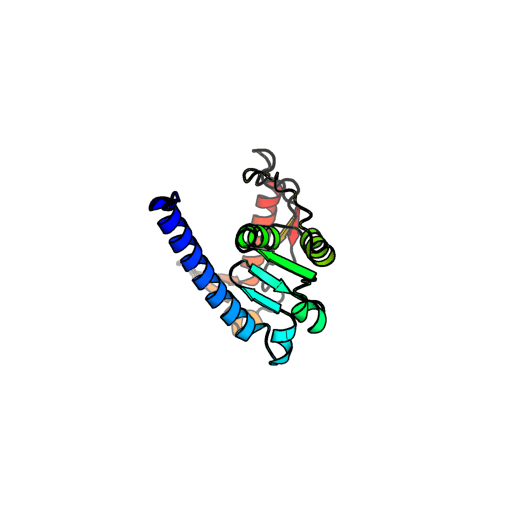 CA . LYS A 1 96 ? 0.812 -0.255 16.707 1.00 63.53 96 LYS A CA 1
ATOM 782 C C . LYS A 1 96 ? -0.084 0.452 17.722 1.00 63.53 96 LYS A C 1
ATOM 784 O O . LYS A 1 96 ? -0.369 -0.118 18.769 1.00 63.53 96 LYS A O 1
ATOM 789 N N . SER A 1 97 ? -0.482 1.694 17.461 1.00 64.44 97 SER A N 1
ATOM 790 C CA . SER A 1 97 ? -1.234 2.495 18.432 1.00 64.44 97 SER A CA 1
ATOM 791 C C . SER A 1 97 ? -2.749 2.303 18.337 1.00 64.44 97 SER A C 1
ATOM 793 O O . SER A 1 97 ? -3.464 2.678 19.268 1.00 64.44 97 SER A O 1
ATOM 795 N N . GLY A 1 98 ? -3.258 1.805 17.200 1.00 54.88 98 GLY A N 1
ATOM 796 C CA . GLY A 1 98 ? -4.694 1.741 16.903 1.00 54.88 98 GLY A CA 1
ATOM 797 C C . GLY A 1 98 ? -5.376 3.117 16.846 1.00 54.88 98 GLY A C 1
ATOM 798 O O . GLY A 1 98 ? -6.596 3.208 16.711 1.00 54.88 98 GLY A O 1
ATOM 799 N N . LYS A 1 99 ? -4.602 4.205 16.951 1.00 52.19 99 LYS A N 1
ATOM 800 C CA . LYS A 1 99 ? -5.058 5.593 16.964 1.00 52.19 99 LYS A CA 1
ATOM 801 C C . LYS A 1 99 ? -4.317 6.356 15.877 1.00 52.19 99 LYS A C 1
ATOM 803 O O . LYS A 1 99 ? -3.097 6.274 15.756 1.00 52.19 99 LYS A O 1
ATOM 808 N N . SER A 1 100 ? -5.055 7.141 15.097 1.00 47.00 100 SER A N 1
ATOM 809 C CA . SER A 1 100 ? -4.430 8.107 14.197 1.00 47.00 100 SER A CA 1
ATOM 810 C C . SER A 1 100 ? -3.531 9.030 15.017 1.00 47.00 100 SER A C 1
ATOM 812 O O . SER A 1 100 ? -4.031 9.770 15.857 1.00 47.00 100 SER A O 1
ATOM 814 N N . ALA A 1 101 ? -2.218 9.004 14.771 1.00 43.72 101 ALA A N 1
ATOM 815 C CA . ALA A 1 101 ? -1.296 10.024 15.282 1.00 43.72 101 ALA A CA 1
ATOM 816 C C . ALA A 1 101 ? -1.561 11.399 14.644 1.00 43.72 101 ALA A C 1
ATOM 818 O O . ALA A 1 101 ? -0.912 12.390 14.963 1.00 43.72 101 ALA A O 1
ATOM 819 N N . ILE A 1 102 ? -2.516 11.459 13.721 1.00 43.41 102 ILE A N 1
ATOM 820 C CA . ILE A 1 102 ? -2.802 12.632 12.940 1.00 43.41 102 ILE A CA 1
ATOM 821 C C . ILE A 1 102 ? -4.104 13.232 13.469 1.00 43.41 102 ILE A C 1
ATOM 823 O O . ILE A 1 102 ? -5.200 12.703 13.255 1.00 43.41 102 ILE A O 1
ATOM 827 N N . ASN A 1 103 ? -3.945 14.334 14.199 1.00 40.03 103 ASN A N 1
ATOM 828 C CA . ASN A 1 103 ? -5.022 15.259 14.521 1.00 40.03 103 ASN A CA 1
ATOM 829 C C . ASN A 1 103 ? -5.734 15.682 13.220 1.00 40.03 103 ASN A C 1
ATOM 831 O O . ASN A 1 103 ? -5.058 15.962 12.231 1.00 40.03 103 ASN A O 1
ATOM 835 N N . PRO A 1 104 ? -7.073 15.809 13.202 1.00 37.22 104 PRO A N 1
ATOM 836 C CA . PRO A 1 104 ? -7.834 16.221 12.016 1.00 37.22 104 PRO A CA 1
ATOM 837 C C . PRO A 1 104 ? -7.581 17.681 11.592 1.00 37.22 104 PRO A C 1
ATOM 839 O O . PRO A 1 104 ? -8.168 18.151 10.623 1.00 37.22 104 PRO A O 1
ATOM 842 N N . ILE A 1 105 ? -6.671 18.387 12.268 1.00 34.28 105 ILE A N 1
ATOM 843 C CA . ILE A 1 105 ? -6.084 19.646 11.806 1.00 34.28 105 ILE A CA 1
ATOM 844 C C . ILE A 1 105 ? -4.829 19.318 10.985 1.00 34.28 105 ILE A C 1
ATOM 846 O O . ILE A 1 105 ? -3.720 19.722 11.313 1.00 34.28 105 ILE A O 1
ATOM 850 N N . VAL A 1 106 ? -4.984 18.532 9.925 1.00 35.72 106 VAL A N 1
ATOM 851 C CA . VAL A 1 106 ? -4.042 18.596 8.807 1.00 35.72 106 VAL A CA 1
ATOM 852 C C . VAL A 1 106 ? -4.876 19.034 7.627 1.00 35.72 106 VAL A C 1
ATOM 854 O O . VAL A 1 106 ? -5.547 18.254 6.953 1.00 35.72 106 VAL A O 1
ATOM 857 N N . THR A 1 107 ? -4.924 20.354 7.524 1.00 35.50 107 THR A N 1
ATOM 858 C CA . THR A 1 107 ? -5.297 21.133 6.358 1.00 35.50 107 THR A CA 1
ATOM 859 C C . THR A 1 107 ? -5.028 20.360 5.071 1.00 35.50 107 THR A C 1
ATOM 861 O O . THR A 1 107 ? -3.904 19.981 4.761 1.00 35.50 107 THR A O 1
ATOM 864 N N . PHE A 1 108 ? -6.082 20.179 4.278 1.00 33.66 108 PHE A N 1
ATOM 865 C CA . PHE A 1 108 ? -6.043 19.651 2.909 1.00 33.66 108 PHE A CA 1
ATOM 866 C C . PHE A 1 108 ? -5.315 20.576 1.906 1.00 33.66 108 PHE A C 1
ATOM 868 O O . PHE A 1 108 ? -5.451 20.423 0.696 1.00 33.66 108 PHE A O 1
ATOM 875 N N . TYR A 1 109 ? -4.511 21.510 2.403 1.00 34.28 109 TYR A N 1
ATOM 876 C CA . TYR A 1 109 ? -3.589 22.348 1.656 1.00 34.28 109 TYR A CA 1
ATOM 877 C C . TYR A 1 109 ? -2.306 22.396 2.464 1.00 34.28 109 TYR A C 1
ATOM 879 O O . TYR A 1 109 ? -2.177 23.215 3.358 1.00 34.28 109 TYR A O 1
ATOM 887 N N . ASP A 1 110 ? -1.457 21.405 2.235 1.00 38.41 110 ASP A N 1
ATOM 888 C CA . ASP A 1 110 ? -0.006 21.554 2.203 1.00 38.41 110 ASP A CA 1
ATOM 889 C C . ASP A 1 110 ? 0.554 20.202 1.759 1.00 38.41 110 ASP A C 1
ATOM 891 O O . ASP A 1 110 ? 1.206 19.452 2.488 1.00 38.41 110 ASP A O 1
ATOM 895 N N . ILE A 1 111 ? 0.364 19.907 0.467 1.00 44.84 111 ILE A N 1
ATOM 896 C CA . ILE A 1 111 ? 1.521 19.395 -0.261 1.00 44.84 111 ILE A CA 1
ATOM 897 C C . ILE A 1 111 ? 2.546 20.501 -0.048 1.00 44.84 111 ILE A C 1
ATOM 899 O O . ILE A 1 111 ? 2.440 21.542 -0.690 1.00 44.84 111 ILE A O 1
ATOM 903 N N . ILE A 1 112 ? 3.435 20.337 0.937 1.00 47.72 112 ILE A N 1
ATOM 904 C CA . ILE A 1 112 ? 4.565 21.237 1.139 1.00 47.72 112 ILE A CA 1
ATOM 905 C C . ILE A 1 112 ? 5.383 21.105 -0.141 1.00 47.72 112 ILE A C 1
ATOM 907 O O . ILE A 1 112 ? 6.260 20.244 -0.264 1.00 47.72 112 ILE A O 1
ATOM 911 N N . HIS A 1 113 ? 5.010 21.898 -1.140 1.00 54.94 113 HIS A N 1
ATOM 912 C CA . HIS A 1 113 ? 5.924 22.377 -2.134 1.00 54.94 113 HIS A CA 1
ATOM 913 C C . HIS A 1 113 ? 7.013 23.028 -1.301 1.00 54.94 113 HIS A C 1
ATOM 915 O O . HIS A 1 113 ? 6.738 23.893 -0.463 1.00 54.94 113 HIS A O 1
ATOM 921 N N . GLY A 1 114 ? 8.247 22.569 -1.480 1.00 55.75 114 GLY A N 1
ATOM 922 C CA . GLY A 1 114 ? 9.361 23.386 -1.044 1.00 55.75 114 GLY A CA 1
ATOM 923 C C . GLY A 1 114 ? 9.247 24.788 -1.669 1.00 55.75 114 GLY A C 1
ATOM 924 O O . GLY A 1 114 ? 8.345 25.051 -2.475 1.00 55.75 114 GLY A O 1
ATOM 925 N N . PRO A 1 115 ? 10.137 25.709 -1.295 1.00 72.44 115 PRO A N 1
ATOM 926 C CA . PRO A 1 115 ? 10.188 27.048 -1.876 1.00 72.44 115 PRO A CA 1
ATOM 927 C C . PRO A 1 115 ? 9.961 27.024 -3.399 1.00 72.44 115 PRO A C 1
ATOM 929 O O . PRO A 1 115 ? 10.319 26.051 -4.060 1.00 72.44 115 PRO A O 1
ATOM 932 N N . LYS A 1 116 ? 9.341 28.058 -3.981 1.00 75.69 116 LYS A N 1
ATOM 933 C CA . LYS A 1 116 ? 8.958 28.073 -5.413 1.00 75.69 116 LYS A CA 1
ATOM 934 C C . LYS A 1 116 ? 10.123 27.710 -6.357 1.00 75.69 116 LYS A C 1
ATOM 936 O O . LYS A 1 116 ? 9.902 27.166 -7.435 1.00 75.69 116 LYS A O 1
ATOM 941 N N . ASP A 1 117 ? 11.346 28.011 -5.941 1.00 83.12 117 ASP A N 1
ATOM 942 C CA . ASP A 1 117 ? 12.623 27.703 -6.584 1.00 83.12 117 ASP A CA 1
ATOM 943 C C . ASP A 1 117 ? 13.161 26.284 -6.302 1.00 83.12 117 ASP A C 1
ATOM 945 O O . ASP A 1 117 ? 13.929 25.757 -7.103 1.00 83.12 117 ASP A O 1
ATOM 949 N N . GLN A 1 118 ? 12.732 25.637 -5.217 1.00 85.12 118 GLN A N 1
ATOM 950 C CA . GLN A 1 118 ? 13.100 24.274 -4.814 1.00 85.12 118 GLN A CA 1
ATOM 951 C C . GLN A 1 118 ? 11.884 23.471 -4.309 1.00 85.12 118 GLN A C 1
ATOM 953 O O . GLN A 1 118 ? 11.801 23.117 -3.129 1.00 85.12 118 GLN A O 1
ATOM 958 N N . PRO A 1 119 ? 10.924 23.134 -5.189 1.00 86.75 119 PRO A N 1
ATOM 959 C CA . PRO A 1 119 ? 9.652 22.527 -4.794 1.00 86.75 119 PRO A CA 1
ATOM 960 C C . PRO A 1 119 ? 9.780 21.115 -4.201 1.00 86.75 119 PRO A C 1
ATOM 962 O O . PRO A 1 119 ? 8.828 20.618 -3.598 1.00 86.75 119 PRO A O 1
ATOM 965 N N . LEU A 1 120 ? 10.931 20.459 -4.362 1.00 87.19 120 LEU A N 1
ATOM 966 C CA . LEU A 1 120 ? 11.217 19.116 -3.858 1.00 87.19 120 LEU A CA 1
ATOM 967 C C . LEU A 1 120 ? 12.176 19.116 -2.659 1.00 87.19 120 LEU A C 1
ATOM 969 O O . LEU A 1 120 ? 12.667 18.050 -2.280 1.00 87.19 120 LEU A O 1
ATOM 973 N N . LEU A 1 121 ? 12.434 20.278 -2.051 1.00 85.94 121 LEU A N 1
ATOM 974 C CA . LEU A 1 121 ? 13.300 20.392 -0.882 1.00 85.94 121 LEU A CA 1
ATOM 975 C C . LEU A 1 121 ? 12.891 19.404 0.224 1.00 85.94 121 LEU A C 1
ATOM 977 O O . LEU A 1 121 ? 11.727 19.307 0.616 1.00 85.94 121 LEU A O 1
ATOM 981 N N . GLY A 1 122 ? 13.866 18.632 0.709 1.00 80.25 122 GLY A N 1
ATOM 982 C CA . GLY A 1 122 ? 13.674 17.637 1.769 1.00 80.25 122 GLY A CA 1
ATOM 983 C C . GLY A 1 122 ? 13.060 16.307 1.312 1.00 80.25 122 GLY A C 1
ATOM 984 O O . GLY A 1 122 ? 12.947 15.382 2.119 1.00 80.25 122 GLY A O 1
ATOM 985 N N . LYS A 1 123 ? 12.697 16.156 0.032 1.00 84.56 123 LYS A N 1
ATOM 986 C CA . LYS A 1 123 ? 12.213 14.881 -0.518 1.00 84.56 123 LYS A CA 1
ATOM 987 C C . LYS A 1 123 ? 13.386 13.969 -0.881 1.00 84.56 123 LYS A C 1
ATOM 989 O O . LYS A 1 123 ? 14.420 14.430 -1.358 1.00 84.56 123 LYS A O 1
ATOM 994 N N . LYS A 1 124 ? 13.220 12.661 -0.671 1.00 90.25 124 LYS A N 1
ATOM 995 C CA . LYS A 1 124 ? 14.172 11.620 -1.091 1.00 90.25 124 LYS A CA 1
ATOM 996 C C . LYS A 1 124 ? 13.535 10.792 -2.202 1.00 90.25 124 LYS A C 1
ATOM 998 O O . LYS A 1 124 ? 12.418 10.317 -2.021 1.00 90.25 124 LYS A O 1
ATOM 1003 N N . ILE A 1 125 ? 14.218 10.637 -3.332 1.00 90.00 125 ILE A N 1
ATOM 1004 C CA . ILE A 1 125 ? 13.700 9.932 -4.512 1.00 90.00 125 ILE A CA 1
ATOM 1005 C C . ILE A 1 125 ? 14.692 8.837 -4.898 1.00 90.00 125 ILE A C 1
ATOM 1007 O O . ILE A 1 125 ? 15.868 9.124 -5.104 1.00 90.00 125 ILE A O 1
ATOM 1011 N N . ALA A 1 126 ? 14.229 7.595 -4.997 1.00 94.88 126 ALA A N 1
ATOM 1012 C CA . ALA A 1 126 ? 15.000 6.503 -5.582 1.00 94.88 126 ALA A CA 1
ATOM 1013 C C . ALA A 1 126 ? 14.594 6.337 -7.053 1.00 94.88 126 ALA A C 1
ATOM 1015 O O . ALA A 1 126 ? 13.401 6.341 -7.360 1.00 94.88 126 ALA A O 1
ATOM 1016 N N . ILE A 1 127 ? 15.572 6.225 -7.949 1.00 93.19 127 ILE A N 1
ATOM 1017 C CA . ILE A 1 127 ? 15.367 5.914 -9.364 1.00 93.19 127 ILE A CA 1
ATOM 1018 C C . ILE A 1 127 ? 16.073 4.594 -9.639 1.00 93.19 127 ILE A C 1
ATOM 1020 O O . ILE A 1 127 ? 17.275 4.491 -9.412 1.00 93.19 127 ILE A O 1
ATOM 1024 N N . ASP A 1 128 ? 15.321 3.629 -10.152 1.00 91.88 128 ASP A N 1
ATOM 1025 C CA . ASP A 1 128 ? 15.830 2.324 -10.561 1.00 91.88 128 ASP A CA 1
ATOM 1026 C C . ASP A 1 128 ? 15.983 2.285 -12.090 1.00 91.88 128 ASP A C 1
ATOM 1028 O O . ASP A 1 128 ? 15.000 2.085 -12.818 1.00 91.88 128 ASP A O 1
ATOM 1032 N N . PRO A 1 129 ? 17.180 2.577 -12.623 1.00 86.81 129 PRO A N 1
ATOM 1033 C CA . PRO A 1 129 ? 17.489 2.304 -14.015 1.00 86.81 129 PRO A CA 1
ATOM 1034 C C . PRO A 1 129 ? 17.525 0.790 -14.264 1.00 86.81 129 PRO A C 1
ATOM 1036 O O . PRO A 1 129 ? 18.548 0.128 -14.123 1.00 86.81 129 PRO A O 1
ATOM 1039 N N . GLY A 1 130 ? 16.398 0.242 -14.712 1.00 80.06 130 GLY A N 1
ATOM 1040 C CA . GLY A 1 130 ? 16.309 -1.177 -15.038 1.00 80.06 130 GLY A CA 1
ATOM 1041 C C . GLY A 1 130 ? 17.359 -1.626 -16.066 1.00 80.06 130 GLY A C 1
ATOM 1042 O O . GLY A 1 130 ? 17.708 -0.893 -16.996 1.00 80.06 130 GLY A O 1
ATOM 1043 N N . HIS A 1 131 ? 17.798 -2.880 -15.927 1.00 73.62 131 HIS A N 1
ATOM 1044 C CA . HIS A 1 131 ? 18.525 -3.636 -16.957 1.00 73.62 131 HIS A CA 1
ATOM 1045 C C . HIS A 1 131 ? 19.987 -3.216 -17.229 1.00 73.62 131 HIS A C 1
ATOM 1047 O O . HIS A 1 131 ? 20.509 -3.490 -18.309 1.00 73.62 131 HIS A O 1
ATOM 1053 N N . ILE A 1 132 ? 20.686 -2.622 -16.252 1.00 63.94 132 ILE A N 1
ATOM 1054 C CA . ILE A 1 132 ? 22.105 -2.208 -16.381 1.00 63.94 132 ILE A CA 1
ATOM 1055 C C . ILE A 1 132 ? 23.094 -3.392 -16.436 1.00 63.94 132 ILE A C 1
ATOM 1057 O O . ILE A 1 132 ? 24.209 -3.240 -16.928 1.00 63.94 132 ILE A O 1
ATOM 1061 N N . GLY A 1 133 ? 22.705 -4.580 -15.962 1.00 56.00 133 GLY A N 1
ATOM 1062 C CA . GLY A 1 133 ? 23.617 -5.721 -15.774 1.00 56.00 133 GLY A CA 1
ATOM 1063 C C . GLY A 1 133 ? 23.675 -6.762 -16.899 1.00 56.00 133 GLY A C 1
ATOM 1064 O O . GLY A 1 133 ? 24.379 -7.756 -16.750 1.00 56.00 133 GLY A O 1
ATOM 1065 N N . GLY A 1 134 ? 22.929 -6.594 -17.995 1.00 61.97 134 GLY A N 1
ATOM 1066 C CA . GLY A 1 134 ? 22.884 -7.588 -19.074 1.00 61.97 134 GLY A CA 1
ATOM 1067 C C . GLY A 1 134 ? 24.067 -7.477 -20.039 1.00 61.97 134 GLY A C 1
ATOM 1068 O O . GLY A 1 134 ? 24.374 -6.389 -20.532 1.00 61.97 134 GLY A O 1
ATOM 1069 N N . ASP A 1 135 ? 24.711 -8.599 -20.372 1.00 67.69 135 ASP A N 1
ATOM 1070 C CA . ASP A 1 135 ? 25.695 -8.627 -21.454 1.00 67.69 135 ASP A CA 1
ATOM 1071 C C . ASP A 1 135 ? 25.029 -8.393 -22.832 1.00 67.69 135 ASP A C 1
ATOM 1073 O O . ASP A 1 135 ? 23.813 -8.499 -23.015 1.00 67.69 135 ASP A O 1
ATOM 1077 N N . THR A 1 136 ? 25.838 -8.056 -23.840 1.00 63.75 136 THR A N 1
ATOM 1078 C CA . THR A 1 136 ? 25.340 -7.717 -25.188 1.00 63.75 136 THR A CA 1
ATOM 1079 C C . THR A 1 136 ? 24.610 -8.879 -25.880 1.00 63.75 136 THR A C 1
ATOM 1081 O O . THR A 1 136 ? 23.722 -8.640 -26.703 1.00 63.75 136 THR A O 1
ATOM 1084 N N . ALA A 1 137 ? 25.003 -10.124 -25.609 1.00 63.31 137 ALA A N 1
ATOM 1085 C CA . ALA A 1 137 ? 24.381 -11.313 -26.181 1.00 63.31 137 ALA A CA 1
ATOM 1086 C C . ALA A 1 137 ? 23.016 -11.570 -25.528 1.00 63.31 137 ALA A C 1
ATOM 1088 O O . ALA A 1 137 ? 22.031 -11.760 -26.243 1.00 63.31 137 ALA A O 1
ATOM 1089 N N . SER A 1 138 ? 22.930 -11.438 -24.207 1.00 63.88 138 SER A N 1
ATOM 1090 C CA . SER A 1 138 ? 21.688 -11.527 -23.434 1.00 63.88 138 SER A CA 1
ATOM 1091 C C . SER A 1 138 ? 20.681 -10.444 -23.843 1.00 63.88 138 SER A C 1
ATOM 1093 O O . SER A 1 138 ? 19.546 -10.753 -24.202 1.00 63.88 138 SER A O 1
ATOM 1095 N N . ALA A 1 139 ? 21.116 -9.185 -23.971 1.00 61.91 139 ALA A N 1
ATOM 1096 C CA . ALA A 1 139 ? 20.256 -8.089 -24.437 1.00 61.91 139 ALA A CA 1
ATOM 1097 C C . ALA A 1 139 ? 19.729 -8.293 -25.873 1.00 61.91 139 ALA A C 1
ATOM 1099 O O . ALA A 1 139 ? 18.643 -7.824 -26.218 1.00 61.91 139 ALA A O 1
ATOM 1100 N N . ARG A 1 140 ? 20.482 -8.996 -26.730 1.00 61.81 140 ARG A N 1
ATOM 1101 C CA . ARG A 1 140 ? 20.053 -9.339 -28.093 1.00 61.81 140 ARG A CA 1
ATOM 1102 C C . ARG A 1 140 ? 19.014 -10.460 -28.095 1.00 61.81 140 ARG A C 1
ATOM 1104 O O . ARG A 1 140 ? 18.031 -10.351 -28.823 1.00 61.81 140 ARG A O 1
ATOM 1111 N N . MET A 1 141 ? 19.221 -11.499 -27.287 1.00 65.75 141 MET A N 1
ATOM 1112 C CA . MET A 1 141 ? 18.279 -12.616 -27.135 1.00 65.75 141 MET A CA 1
ATOM 1113 C C . MET A 1 141 ? 16.939 -12.151 -26.554 1.00 65.75 141 MET A C 1
ATOM 1115 O O . MET A 1 141 ? 15.882 -12.570 -27.021 1.00 65.75 141 MET A O 1
ATOM 1119 N N . GLU A 1 142 ? 16.975 -11.210 -25.612 1.00 64.25 142 GLU A N 1
ATOM 1120 C CA . GLU A 1 142 ? 15.790 -10.623 -24.976 1.00 64.25 142 GLU A CA 1
ATOM 1121 C C . GLU A 1 142 ? 15.115 -9.515 -25.805 1.00 64.25 142 GLU A C 1
ATOM 1123 O O . GLU A 1 142 ? 14.136 -8.921 -25.358 1.00 64.25 142 GLU A O 1
ATOM 1128 N N . ARG A 1 143 ? 15.612 -9.226 -27.020 1.00 71.62 143 ARG A N 1
ATOM 1129 C CA . ARG A 1 143 ? 15.124 -8.147 -27.907 1.00 71.62 143 ARG A CA 1
ATOM 1130 C C . ARG A 1 143 ? 15.189 -6.738 -27.288 1.00 71.62 143 ARG A C 1
ATOM 1132 O O . ARG A 1 143 ? 14.421 -5.859 -27.662 1.00 71.62 143 ARG A O 1
ATOM 1139 N N . ARG A 1 144 ? 16.153 -6.493 -26.399 1.00 70.12 144 ARG A N 1
ATOM 1140 C CA . ARG A 1 144 ? 16.393 -5.212 -25.696 1.00 70.12 144 ARG A CA 1
ATOM 1141 C C . ARG A 1 144 ? 17.476 -4.355 -26.356 1.00 70.12 144 ARG A C 1
ATOM 1143 O O . ARG A 1 144 ? 18.108 -3.496 -25.734 1.00 70.12 144 ARG A O 1
ATOM 1150 N N . LEU A 1 145 ? 17.712 -4.621 -27.639 1.00 78.62 145 LEU A N 1
ATOM 1151 C CA . LEU A 1 145 ? 18.682 -3.944 -28.485 1.00 78.62 145 LEU A CA 1
ATOM 1152 C C . LEU A 1 145 ? 18.007 -3.583 -29.808 1.00 78.62 145 LEU A C 1
ATOM 1154 O O . LEU A 1 145 ? 17.557 -4.463 -30.541 1.00 78.62 145 LEU A O 1
ATOM 1158 N N . ALA A 1 146 ? 17.976 -2.291 -30.122 1.00 81.06 146 ALA A N 1
ATOM 1159 C CA . ALA A 1 146 ? 17.489 -1.780 -31.393 1.00 81.06 146 ALA A CA 1
ATOM 1160 C C . ALA A 1 146 ? 18.672 -1.346 -32.261 1.00 81.06 146 ALA A C 1
ATOM 1162 O O . ALA A 1 146 ? 19.564 -0.626 -31.809 1.00 81.06 146 ALA A O 1
ATOM 1163 N N . LYS A 1 147 ? 18.674 -1.795 -33.517 1.00 84.19 147 LYS A N 1
ATOM 1164 C CA . LYS A 1 147 ? 19.607 -1.330 -34.541 1.00 84.19 147 LYS A CA 1
ATOM 1165 C C . LYS A 1 147 ? 18.866 -0.415 -35.495 1.00 84.19 147 LYS A C 1
ATOM 1167 O O . LYS A 1 147 ? 17.858 -0.821 -36.066 1.00 84.19 147 LYS A O 1
ATOM 1172 N N . ILE A 1 148 ? 19.375 0.792 -35.672 1.00 87.19 148 ILE A N 1
ATOM 1173 C CA . ILE A 1 148 ? 18.806 1.787 -36.576 1.00 87.19 148 ILE A CA 1
ATOM 1174 C C . ILE A 1 148 ? 19.883 2.133 -37.593 1.00 87.19 148 ILE A C 1
ATOM 1176 O O . ILE A 1 148 ? 21.010 2.435 -37.212 1.00 87.19 148 ILE A O 1
ATOM 1180 N N . LYS A 1 149 ? 19.555 2.077 -38.883 1.00 88.75 149 LYS A N 1
ATOM 1181 C CA . LYS A 1 149 ? 20.439 2.563 -39.944 1.00 88.75 149 LYS A CA 1
ATOM 1182 C C . LYS A 1 149 ? 19.955 3.927 -40.411 1.00 88.75 149 LYS A C 1
ATOM 1184 O O . LYS A 1 149 ? 18.774 4.092 -40.694 1.00 88.75 149 LYS A O 1
ATOM 1189 N N . SER A 1 150 ? 20.870 4.883 -40.467 1.00 87.12 150 SER A N 1
ATOM 1190 C CA . SER A 1 150 ? 20.644 6.182 -41.097 1.00 87.12 150 SER A CA 1
ATOM 1191 C C . SER A 1 150 ? 20.697 6.057 -42.623 1.00 87.12 150 SER A C 1
ATOM 1193 O O . SER A 1 150 ? 21.256 5.098 -43.157 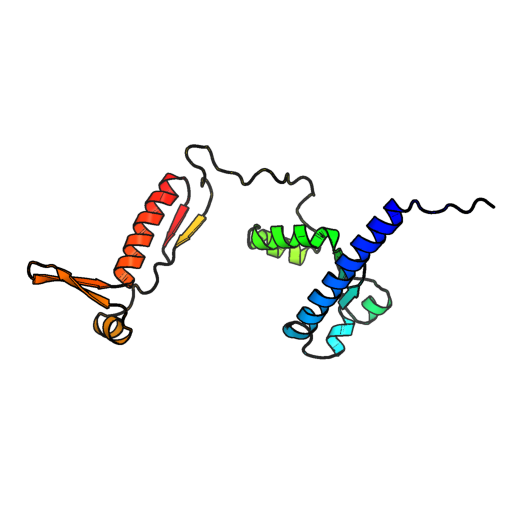1.00 87.12 150 SER A O 1
ATOM 1195 N N . GLU A 1 151 ? 20.145 7.047 -43.323 1.00 84.81 151 GLU A N 1
ATOM 1196 C CA . GLU A 1 151 ? 20.137 7.144 -44.790 1.00 84.81 151 GLU A CA 1
ATOM 1197 C C . GLU A 1 151 ? 21.550 7.130 -45.394 1.00 84.81 151 GLU A C 1
ATOM 1199 O O . GLU A 1 151 ? 21.762 6.595 -46.476 1.00 84.81 151 GLU A O 1
ATOM 1204 N N . ASN A 1 152 ? 22.547 7.631 -44.658 1.00 89.12 152 ASN A N 1
ATOM 1205 C CA . ASN A 1 152 ? 23.964 7.581 -45.039 1.00 89.12 152 ASN A CA 1
ATOM 1206 C C . ASN A 1 152 ? 24.657 6.234 -44.727 1.00 89.12 152 ASN A C 1
ATOM 1208 O O . ASN A 1 152 ? 25.879 6.137 -44.811 1.00 89.12 152 ASN A O 1
ATOM 1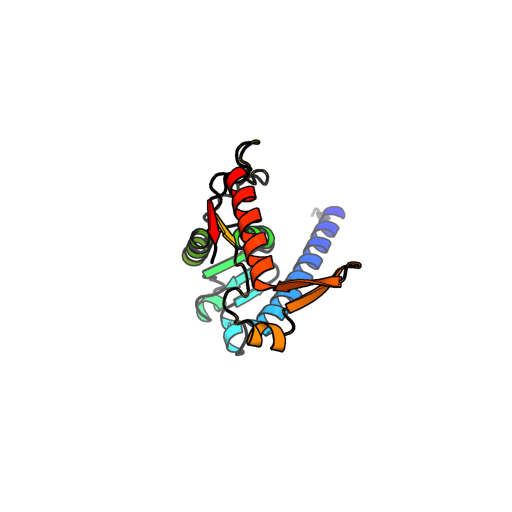212 N N . GLY A 1 153 ? 23.906 5.210 -44.311 1.00 86.06 153 GLY A N 1
ATOM 1213 C CA . GLY A 1 153 ? 24.420 3.874 -43.997 1.00 86.06 153 GLY A CA 1
ATOM 1214 C C . GLY A 1 153 ? 25.028 3.712 -42.598 1.00 86.06 153 GLY A C 1
ATOM 1215 O O . GLY A 1 153 ? 25.434 2.604 -42.248 1.00 86.06 153 GLY A O 1
ATOM 1216 N N . THR A 1 154 ? 25.061 4.767 -41.776 1.00 90.12 154 THR A N 1
ATOM 1217 C CA . THR A 1 154 ? 25.578 4.692 -40.396 1.00 90.12 154 THR A CA 1
ATOM 1218 C C . THR A 1 154 ? 24.651 3.846 -39.521 1.00 90.12 154 THR A C 1
ATOM 1220 O O . THR A 1 154 ? 23.449 4.107 -39.463 1.00 90.12 154 THR A O 1
ATOM 1223 N N . GLU A 1 155 ? 25.194 2.838 -38.831 1.00 89.00 155 GLU A N 1
ATOM 1224 C CA . GLU A 1 155 ? 24.437 1.977 -37.913 1.00 89.00 155 GLU A CA 1
ATOM 1225 C C . GLU A 1 155 ? 24.542 2.489 -36.468 1.00 89.00 155 GLU A C 1
ATOM 1227 O O . GLU A 1 155 ? 25.632 2.635 -35.917 1.00 89.00 155 GLU A O 1
ATOM 1232 N N . TYR A 1 156 ? 23.393 2.711 -35.838 1.00 84.50 156 TYR A N 1
ATOM 1233 C CA . TYR A 1 156 ? 23.250 3.074 -34.435 1.00 84.50 156 TYR A CA 1
ATOM 1234 C C . TYR A 1 156 ? 22.694 1.892 -33.652 1.00 84.50 156 TYR A C 1
ATOM 1236 O O . TYR A 1 156 ? 21.720 1.256 -34.060 1.00 84.50 156 TYR A O 1
ATOM 1244 N N . VAL A 1 157 ? 23.296 1.616 -32.498 1.00 83.69 157 VAL A N 1
ATOM 1245 C CA . VAL A 1 157 ? 22.859 0.553 -31.592 1.00 83.69 157 VAL A CA 1
ATOM 1246 C C . VAL A 1 157 ? 22.339 1.184 -30.311 1.00 83.69 157 VAL A C 1
ATOM 1248 O O . VAL A 1 157 ? 23.110 1.729 -29.523 1.00 83.69 157 VAL A O 1
ATOM 1251 N N . ILE A 1 158 ? 21.035 1.078 -30.083 1.00 81.69 158 IL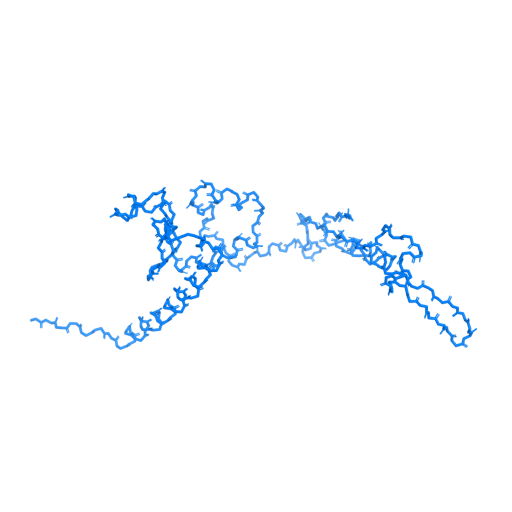E A N 1
ATOM 1252 C CA . ILE A 1 158 ? 20.388 1.510 -28.846 1.00 81.69 158 ILE A CA 1
ATOM 1253 C C . ILE A 1 158 ? 20.208 0.284 -27.961 1.00 81.69 158 ILE A C 1
ATOM 1255 O O . ILE A 1 158 ? 19.643 -0.725 -28.383 1.00 81.69 158 ILE A O 1
ATOM 1259 N N . ARG A 1 159 ? 20.690 0.374 -26.723 1.00 84.12 159 ARG A N 1
ATOM 1260 C CA . ARG A 1 159 ? 20.494 -0.648 -25.693 1.00 84.12 159 ARG A CA 1
ATOM 1261 C C . ARG A 1 159 ? 19.595 -0.076 -24.618 1.00 84.12 159 ARG A C 1
ATOM 1263 O O . ARG A 1 159 ? 19.877 1.014 -24.123 1.00 84.12 159 ARG A O 1
ATOM 1270 N N . GLU A 1 160 ? 18.559 -0.817 -24.253 1.00 83.50 160 GLU A N 1
ATOM 1271 C CA . GLU A 1 160 ? 17.589 -0.379 -23.250 1.00 83.50 160 GLU A CA 1
ATOM 1272 C C . GLU A 1 160 ? 18.270 0.002 -21.930 1.00 83.50 160 GLU A C 1
ATOM 1274 O O . GLU A 1 160 ? 18.078 1.120 -21.472 1.00 83.50 160 GLU A O 1
ATOM 1279 N N . GLY A 1 161 ? 19.156 -0.850 -21.398 1.00 83.31 161 GLY A N 1
ATOM 1280 C CA . GLY A 1 161 ? 19.881 -0.581 -20.146 1.00 83.31 161 GLY A CA 1
ATOM 1281 C C . GLY A 1 161 ? 20.730 0.698 -20.170 1.00 83.31 161 GLY A C 1
ATOM 1282 O O . GLY A 1 161 ? 20.825 1.417 -19.178 1.00 83.31 161 GLY A O 1
ATOM 1283 N N . ASN A 1 162 ? 21.308 1.045 -21.326 1.00 85.88 162 ASN A N 1
ATOM 1284 C CA . ASN A 1 162 ? 22.032 2.310 -21.471 1.00 85.88 162 ASN A CA 1
ATOM 1285 C C . ASN A 1 162 ? 21.058 3.492 -21.508 1.00 85.88 162 ASN A C 1
ATOM 1287 O O . ASN A 1 162 ? 21.327 4.534 -20.918 1.00 85.88 162 ASN A O 1
ATOM 1291 N N . LEU A 1 163 ? 19.930 3.339 -22.203 1.00 87.38 163 LEU A N 1
ATOM 1292 C CA . LEU A 1 163 ? 18.915 4.378 -22.317 1.00 87.38 163 LEU A CA 1
ATOM 1293 C C . LEU A 1 163 ? 18.250 4.665 -20.963 1.00 87.38 163 LEU A C 1
ATOM 1295 O O . LEU A 1 163 ? 18.093 5.833 -20.603 1.00 87.38 163 LEU A O 1
ATOM 1299 N N . THR A 1 164 ? 17.900 3.631 -20.197 1.00 89.06 164 THR A N 1
ATOM 1300 C CA . THR A 1 164 ? 17.307 3.748 -18.856 1.00 89.06 164 THR A CA 1
ATOM 1301 C C . THR A 1 164 ? 18.285 4.392 -17.882 1.00 89.06 164 THR A C 1
ATOM 1303 O O . THR A 1 164 ? 17.903 5.333 -17.188 1.00 89.06 164 THR A O 1
ATOM 1306 N N . MET A 1 165 ? 19.560 3.991 -17.900 1.00 90.75 165 MET A N 1
ATOM 1307 C CA . MET A 1 165 ? 20.609 4.619 -17.093 1.00 90.75 165 MET A CA 1
ATOM 1308 C C . MET A 1 165 ? 20.797 6.101 -17.435 1.00 90.75 165 MET A C 1
ATOM 1310 O O . MET A 1 165 ? 20.777 6.952 -16.548 1.00 90.75 165 MET A O 1
ATOM 1314 N N . GLN A 1 166 ? 20.938 6.440 -18.719 1.00 91.56 166 GLN A N 1
ATOM 1315 C CA . GLN A 1 166 ? 21.106 7.836 -19.141 1.00 91.56 166 GLN A CA 1
ATOM 1316 C C . GLN A 1 166 ? 19.884 8.686 -18.780 1.00 91.56 166 GLN A C 1
ATOM 1318 O O . GLN A 1 166 ? 20.018 9.809 -18.294 1.00 91.56 166 GLN A O 1
ATOM 1323 N N . THR A 1 167 ? 18.685 8.128 -18.937 1.00 93.50 167 THR A N 1
ATOM 1324 C CA . THR A 1 167 ? 17.443 8.788 -18.522 1.00 93.50 167 THR A CA 1
ATOM 1325 C C . THR A 1 167 ? 17.418 9.016 -17.010 1.00 93.50 167 THR A C 1
ATOM 1327 O O . THR A 1 167 ? 17.097 10.119 -16.564 1.00 93.50 167 THR A O 1
ATOM 1330 N N . ALA A 1 168 ? 17.807 8.017 -16.215 1.00 93.88 168 ALA A N 1
ATOM 1331 C CA . ALA A 1 168 ? 17.868 8.116 -14.761 1.00 93.88 168 ALA A CA 1
ATOM 1332 C C . ALA A 1 168 ? 18.866 9.184 -14.291 1.00 93.88 168 ALA A C 1
ATOM 1334 O O . ALA A 1 168 ? 18.549 9.956 -13.386 1.00 93.88 168 ALA A O 1
ATOM 1335 N N . LEU A 1 169 ? 20.026 9.299 -14.944 1.00 95.06 169 LEU A N 1
ATOM 1336 C CA . LEU A 1 169 ? 21.016 10.342 -14.661 1.00 95.06 169 LEU A CA 1
ATOM 1337 C C . LEU A 1 169 ? 20.468 11.747 -14.949 1.00 95.06 169 LEU A C 1
ATOM 1339 O O . LEU A 1 169 ? 20.571 12.633 -14.100 1.00 95.06 169 LEU A O 1
ATOM 1343 N N . ILE A 1 170 ? 19.815 11.943 -16.100 1.00 97.12 170 ILE A N 1
ATOM 1344 C CA . ILE A 1 170 ? 19.185 13.227 -16.450 1.00 97.12 170 ILE A CA 1
ATOM 1345 C C . ILE A 1 170 ? 18.093 13.588 -15.435 1.00 97.12 170 ILE A C 1
ATOM 1347 O O . ILE A 1 170 ? 17.995 14.740 -15.003 1.00 97.12 170 ILE A O 1
ATOM 1351 N N . LEU A 1 171 ? 17.263 12.617 -15.050 1.00 96.44 171 LEU A N 1
ATOM 1352 C CA . LEU A 1 171 ? 16.207 12.821 -14.062 1.00 96.44 171 LEU A CA 1
ATOM 1353 C C . LEU A 1 171 ? 16.779 13.161 -12.691 1.00 96.44 171 LEU A C 1
ATOM 1355 O O . LEU A 1 171 ? 16.302 14.108 -12.070 1.00 96.44 171 LEU A O 1
ATOM 1359 N N . LYS A 1 172 ? 17.825 12.459 -12.251 1.00 96.75 172 LYS A N 1
ATOM 1360 C CA . LYS A 1 172 ? 18.540 12.756 -11.008 1.00 96.75 172 LYS A CA 1
ATOM 1361 C C . LYS A 1 172 ? 18.982 14.214 -10.965 1.00 96.75 172 LYS A C 1
ATOM 1363 O O . LYS A 1 172 ? 18.575 14.923 -10.052 1.00 96.75 172 LYS A O 1
ATOM 1368 N N . THR A 1 173 ? 19.677 14.701 -11.992 1.00 97.00 173 THR A N 1
ATOM 1369 C CA . THR A 1 173 ? 20.108 16.107 -12.052 1.00 97.00 173 THR A CA 1
ATOM 1370 C C . THR A 1 173 ? 18.932 17.083 -12.007 1.00 97.00 173 THR A C 1
ATOM 1372 O O . THR A 1 173 ? 18.972 18.078 -11.283 1.00 97.00 173 THR A O 1
ATOM 1375 N N . LYS A 1 174 ? 17.862 16.814 -12.765 1.00 96.81 174 LYS A N 1
ATOM 1376 C CA . LYS A 1 174 ? 16.678 17.687 -12.800 1.00 96.81 174 LYS A CA 1
ATOM 1377 C C . LYS A 1 174 ? 15.970 17.749 -11.448 1.00 96.81 174 LYS A C 1
ATOM 1379 O O . LYS A 1 174 ? 15.573 18.828 -11.023 1.00 96.81 174 LYS A O 1
ATOM 1384 N N . LEU A 1 175 ? 15.820 16.613 -10.778 1.00 96.00 175 LEU A N 1
ATOM 1385 C CA . LEU A 1 175 ? 15.140 16.510 -9.489 1.00 96.00 175 LEU A CA 1
ATOM 1386 C C . LEU A 1 175 ? 15.987 17.093 -8.349 1.00 96.00 175 LEU A C 1
ATOM 1388 O O . LEU A 1 175 ? 15.442 17.763 -7.474 1.00 96.00 175 LEU A O 1
ATOM 1392 N N . GLU A 1 176 ? 17.310 16.918 -8.389 1.00 94.69 176 GLU A N 1
ATOM 1393 C CA . GLU A 1 176 ? 18.240 17.545 -7.439 1.00 94.69 176 GLU A CA 1
ATOM 1394 C C . GLU A 1 176 ? 18.244 19.069 -7.572 1.00 94.69 176 GLU A C 1
ATOM 1396 O O . GLU A 1 176 ? 18.211 1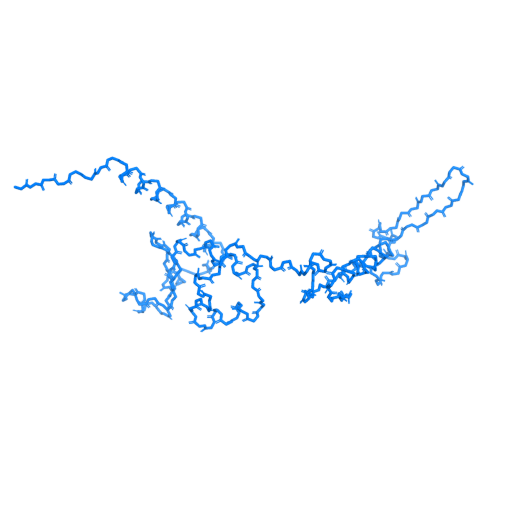9.770 -6.563 1.00 94.69 176 GLU A O 1
ATOM 1401 N N . LYS A 1 177 ? 18.162 19.603 -8.799 1.00 95.31 177 LYS A N 1
ATOM 1402 C CA . LYS A 1 177 ? 18.006 21.049 -9.031 1.00 95.31 177 LYS A CA 1
ATOM 1403 C C . LYS A 1 177 ? 16.720 21.614 -8.415 1.00 95.31 177 LYS A C 1
ATOM 1405 O O . LYS A 1 177 ? 16.684 22.784 -8.056 1.00 95.31 177 LYS A O 1
ATOM 1410 N N . LEU A 1 178 ? 15.680 20.791 -8.282 1.00 94.38 178 LEU A N 1
ATOM 1411 C CA . LEU A 1 178 ? 14.424 21.155 -7.623 1.00 94.38 178 LEU A CA 1
ATOM 1412 C C . LEU A 1 178 ? 14.457 20.933 -6.097 1.00 94.38 178 LEU A C 1
ATOM 1414 O O . LEU A 1 178 ? 13.435 21.134 -5.448 1.00 94.38 178 LEU A O 1
ATOM 1418 N N . GLY A 1 179 ? 15.589 20.521 -5.518 1.00 91.38 179 GLY A N 1
ATOM 1419 C CA . GLY A 1 179 ? 15.787 20.372 -4.070 1.00 91.38 179 GLY A CA 1
ATOM 1420 C C . GLY A 1 179 ? 15.662 18.942 -3.527 1.00 91.38 179 GLY A C 1
ATOM 1421 O O . GLY A 1 179 ? 15.802 18.736 -2.320 1.00 91.38 179 GLY A O 1
ATOM 1422 N N . ALA A 1 180 ? 15.413 17.940 -4.375 1.00 93.69 180 ALA A N 1
ATOM 1423 C CA . ALA A 1 180 ? 15.338 16.550 -3.926 1.00 93.69 180 ALA A CA 1
ATOM 1424 C C . ALA A 1 180 ? 16.731 15.964 -3.638 1.00 93.69 180 ALA A C 1
ATOM 1426 O O . ALA A 1 180 ? 17.712 16.298 -4.295 1.00 93.69 180 ALA A O 1
ATOM 1427 N N . LYS A 1 181 ? 16.812 14.988 -2.730 1.00 94.62 181 LYS A N 1
ATOM 1428 C CA . LYS A 1 181 ? 17.950 14.065 -2.626 1.00 94.62 181 LYS A CA 1
ATOM 1429 C C . LYS A 1 181 ? 17.647 12.815 -3.447 1.00 94.62 181 LYS A C 1
ATOM 1431 O O . LYS A 1 181 ? 16.728 12.074 -3.099 1.00 94.62 181 LYS A O 1
ATOM 1436 N N . VAL A 1 182 ? 18.413 12.555 -4.504 1.00 95.31 182 VAL A N 1
ATOM 1437 C CA . VAL A 1 182 ? 18.125 11.444 -5.424 1.00 95.31 182 VAL A CA 1
ATOM 1438 C C . VAL A 1 182 ? 19.162 10.326 -5.306 1.00 95.31 182 VAL A C 1
ATOM 1440 O O . VAL A 1 182 ? 20.369 10.571 -5.315 1.00 95.31 182 VAL A O 1
ATOM 1443 N N . MET A 1 183 ? 18.696 9.084 -5.231 1.00 95.81 183 MET A N 1
ATOM 1444 C CA . MET A 1 183 ? 19.510 7.867 -5.185 1.00 95.81 183 MET A CA 1
ATOM 1445 C C . MET A 1 183 ? 19.251 7.033 -6.440 1.00 95.81 183 MET A C 1
ATOM 1447 O O . MET A 1 183 ? 18.108 6.942 -6.879 1.00 95.81 183 MET A O 1
ATOM 1451 N N . LEU A 1 184 ? 20.304 6.444 -7.006 1.00 90.06 184 LEU A N 1
ATOM 1452 C CA . LEU A 1 184 ? 20.177 5.407 -8.032 1.00 90.06 184 LEU A CA 1
ATOM 1453 C C . LEU A 1 184 ? 20.312 4.043 -7.350 1.00 90.06 184 LEU A C 1
ATOM 1455 O O . LEU A 1 184 ? 21.125 3.926 -6.427 1.00 90.06 184 LEU A O 1
ATOM 1459 N N . THR A 1 185 ? 19.509 3.069 -7.766 1.00 79.56 185 THR A N 1
ATOM 1460 C CA . THR A 1 185 ? 19.520 1.692 -7.243 1.00 79.56 185 THR A CA 1
ATOM 1461 C C . THR A 1 185 ? 19.963 0.691 -8.290 1.00 79.56 185 THR A C 1
ATOM 1463 O O . THR A 1 185 ? 19.755 0.987 -9.486 1.00 79.56 185 THR A O 1
#

pLDDT: mean 75.71, std 17.75, range [33.66, 97.12]

Radius of gyration: 26.94 Å; chains: 1; bounding box: 75×48×69 Å

Secondary structure (DSSP, 8-state):
----PPPHHHHHHHHHHHHHHHHHHHHHHHHIIIII-SSGGGGGGEEEETTEEEE-SSHHHHHTT--SEEEEHHHHHHHHHHHHHS-HHHHHHHHHHSS-SS-S---S-------TT-TTTT-EEEE--TTTT--HHHHHHTT-EEEEE-TTS-EEEEEHHHHHHHHHHHHHHHHHHTT-EEEE-

Sequence (185 aa):
MKRYLLPPLLLACLYAYSQKTDSLIAHYSLKAEKYLVKDKSVYDYFDIGKLGIRMYASPAAKAKDSAEFFMKWEHLSYCKHSLTSGSTEDRLNYYKSGKSAINPIVTFYDIIHGPKDQPLLGKKIAIDPGHIGGDTASARMERRLAKIKSENGTEYVIREGNLTMQTALILKTKLEKLGAKVMLT

Foldseek 3Di:
DDDDDDPVVVVVVVVVLQVVLVVVLVVVVVVCVVPPPPDPCSVLAWDRDSFGIFGHPGSVCVVVVNGPAGDGPVCPVVVVCCVVPPDPVLVVVCVVPSDRPDDPPPPPPDPPQDDPQQRCAPAEEEQELPDLPDDPVRQVVVVQWDWDADPVRDIDIDGSSVVSVVVLVVVCVVNVSSNYHYHYD